Protein AF-A0A0D1YRM7-F1 (afdb_monomer_lite)

Sequence (192 aa):
MACPRAQTPSDRIKWSSTEIHYVPLPKVLQRMVKRMAHLSHDLVDCREDFLRVLDIEREREISGRDSQLSRGFRRLKEALQQAQYVVIQVEYRWSNWYNFHINASKDVRSIIHSTEAILDESTRLLELLEKRKVKRFMVAAGEALRSNQSENQILRSVDNIWDMTNRLFRLDSNFARPYLLYMEARMPRQAL

Radius of gyration: 25.51 Å; chains: 1; bounding box: 84×46×74 Å

Secondary structure (DSSP, 8-state):
-PPPPPPPGGGG-----------PPPHHHHHHHHHHHHHHHHHHHHHHHHHHHHHHHHHHHHTT---THHHHHHHHHHHHHHHHHHHHHHHHHHHHHTTT-TTHHHHHHHHHHHHHHHHHHHHHHHHHHHHTT-S-S-SSS---------HHHHHHHHHHHHHHHHHHHHHHHHHHHHHHHHHHHHS-----

Organism: NCBI:txid1016849

Foldseek 3Di:
DDDDDDDDPVNVDPPPVPPPVPPDDPPLVVVLLVLLVVLLVLLVVLLVLLVVVLVLLVVCVVVVNPQPCNVLSVLLSVLSVLLSVLSVVLSVLCVVPVVPDPCLSVLSVVSSVLSVVLSVLSVVLSVVVVLVCSDDPDPDDDDDDDDDDDSVVSSVSSVVSSVSSVVSVVSSVVSCVVSVVVVVVPPPPDDD

pLDDT: mean 70.56, std 17.68, range [28.77, 93.25]

Structure (mmCIF, N/CA/C/O backbone):
data_AF-A0A0D1YRM7-F1
#
_entry.id   AF-A0A0D1YRM7-F1
#
loop_
_atom_site.group_PDB
_atom_site.id
_atom_site.type_symbol
_atom_site.label_atom_id
_atom_site.label_alt_id
_atom_site.label_comp_id
_atom_site.label_asym_id
_atom_site.label_entity_id
_atom_site.label_seq_id
_atom_site.pdbx_PDB_ins_code
_atom_site.Cartn_x
_atom_site.Cartn_y
_atom_site.Cartn_z
_atom_site.occupancy
_atom_site.B_iso_or_equiv
_atom_site.auth_seq_id
_atom_site.auth_comp_id
_atom_site.auth_asym_id
_atom_site.auth_atom_id
_atom_site.pdbx_PDB_model_num
ATOM 1 N N . MET A 1 1 ? 63.496 -0.073 -46.984 1.00 39.62 1 MET A N 1
ATOM 2 C CA . MET A 1 1 ? 62.161 -0.709 -47.009 1.00 39.62 1 MET A CA 1
ATOM 3 C C . MET A 1 1 ? 62.037 -1.566 -45.759 1.00 39.62 1 MET A C 1
ATOM 5 O O . MET A 1 1 ? 62.736 -2.563 -45.665 1.00 39.62 1 MET A O 1
ATOM 9 N N . ALA A 1 2 ? 61.270 -1.130 -44.759 1.00 33.47 2 ALA A N 1
ATOM 10 C CA . ALA A 1 2 ? 61.092 -1.876 -43.512 1.00 33.47 2 ALA A CA 1
ATOM 11 C C . ALA A 1 2 ? 59.792 -2.694 -43.581 1.00 33.47 2 ALA A C 1
ATOM 13 O O . ALA A 1 2 ? 58.752 -2.153 -43.952 1.00 33.47 2 ALA A O 1
ATOM 14 N N . CYS A 1 3 ? 59.864 -3.988 -43.254 1.00 37.91 3 CYS A N 1
ATOM 15 C CA . CYS A 1 3 ? 58.701 -4.873 -43.154 1.00 37.91 3 CYS A CA 1
ATOM 16 C C . CYS A 1 3 ? 57.730 -4.384 -42.061 1.00 37.91 3 CYS A C 1
ATOM 18 O O . CYS A 1 3 ? 58.194 -3.929 -41.010 1.00 37.91 3 CYS A O 1
ATOM 20 N N . PRO A 1 4 ? 56.401 -4.510 -42.243 1.00 43.81 4 PRO A N 1
ATOM 21 C CA . PRO A 1 4 ? 55.457 -4.195 -41.182 1.00 43.81 4 PRO A CA 1
ATOM 22 C C . PRO A 1 4 ? 55.596 -5.218 -40.047 1.00 43.81 4 PRO A C 1
ATOM 24 O O . PRO A 1 4 ? 55.554 -6.428 -40.268 1.00 43.81 4 PRO A O 1
ATOM 27 N N . ARG A 1 5 ? 55.789 -4.720 -38.821 1.00 51.69 5 ARG A N 1
ATOM 28 C CA . ARG A 1 5 ? 55.829 -5.520 -37.588 1.00 51.69 5 ARG A CA 1
ATOM 29 C C . ARG A 1 5 ? 54.512 -6.293 -37.446 1.00 51.69 5 ARG A C 1
ATOM 31 O O . ARG A 1 5 ? 53.445 -5.683 -37.418 1.00 51.69 5 ARG A O 1
ATOM 38 N N . ALA A 1 6 ? 54.591 -7.617 -37.329 1.00 54.19 6 ALA A N 1
ATOM 39 C CA . ALA A 1 6 ? 53.451 -8.445 -36.956 1.00 54.19 6 ALA A CA 1
ATOM 40 C C . ALA A 1 6 ? 52.993 -8.063 -35.536 1.00 54.19 6 ALA A C 1
ATOM 42 O O . ALA A 1 6 ? 53.793 -8.093 -34.601 1.00 54.19 6 ALA A O 1
ATOM 43 N N . GLN A 1 7 ? 51.725 -7.664 -35.397 1.00 44.06 7 GLN A N 1
ATOM 44 C CA . GLN A 1 7 ? 51.099 -7.376 -34.104 1.00 44.06 7 GLN A CA 1
ATOM 45 C C . GLN A 1 7 ? 51.135 -8.630 -33.230 1.00 44.06 7 GLN A C 1
ATOM 47 O O . GLN A 1 7 ? 50.714 -9.704 -33.669 1.00 44.06 7 GLN A O 1
ATOM 52 N N . THR A 1 8 ? 51.631 -8.504 -32.001 1.00 48.72 8 THR A N 1
ATOM 53 C CA . THR A 1 8 ? 51.616 -9.623 -31.055 1.00 48.72 8 THR A CA 1
ATOM 54 C C . THR A 1 8 ? 50.207 -9.796 -30.467 1.00 48.72 8 THR A C 1
ATOM 56 O O . THR A 1 8 ? 49.443 -8.831 -30.419 1.00 48.72 8 THR A O 1
ATOM 59 N N . PRO A 1 9 ? 49.818 -10.997 -29.994 1.00 43.56 9 PRO A N 1
ATOM 60 C CA . PRO A 1 9 ? 48.521 -11.215 -29.337 1.00 43.56 9 PRO A CA 1
ATOM 61 C C . PRO A 1 9 ? 48.270 -10.267 -28.150 1.00 43.56 9 PRO A C 1
ATOM 63 O O . PRO A 1 9 ? 47.130 -9.889 -27.891 1.00 43.56 9 PRO A O 1
ATOM 66 N N . SER A 1 10 ? 49.342 -9.827 -27.486 1.00 40.97 10 SER A N 1
ATOM 67 C CA . SER A 1 10 ? 49.358 -8.831 -26.408 1.00 40.97 10 SER A CA 1
ATOM 68 C C . SER A 1 10 ? 48.853 -7.450 -26.847 1.00 40.97 10 SER A C 1
ATOM 70 O O . SER A 1 10 ? 48.260 -6.730 -26.050 1.00 40.97 10 SER A O 1
ATOM 72 N N . ASP A 1 11 ? 49.031 -7.094 -28.122 1.00 46.09 11 ASP A N 1
ATOM 73 C CA . ASP A 1 11 ? 48.591 -5.814 -28.691 1.00 46.09 11 ASP A CA 1
ATOM 74 C C . ASP A 1 11 ? 47.096 -5.818 -29.064 1.00 46.09 11 ASP A C 1
ATOM 76 O O . ASP A 1 11 ? 46.529 -4.779 -29.411 1.00 46.09 11 ASP A O 1
ATOM 80 N N . ARG A 1 12 ? 46.434 -6.985 -28.994 1.00 44.72 12 ARG A N 1
ATOM 81 C CA . ARG A 1 12 ? 45.047 -7.189 -29.442 1.00 44.72 12 ARG A CA 1
ATOM 82 C C . ARG A 1 12 ? 43.993 -6.965 -28.364 1.00 44.72 12 ARG A C 1
ATOM 84 O O . ARG A 1 12 ? 42.806 -7.000 -28.671 1.00 44.72 12 ARG A O 1
ATOM 91 N N . ILE A 1 13 ? 44.405 -6.708 -27.125 1.00 45.12 13 ILE A N 1
ATOM 92 C CA . ILE A 1 13 ? 43.487 -6.440 -26.017 1.00 45.12 13 ILE A CA 1
ATOM 93 C C . ILE A 1 13 ? 43.772 -5.050 -25.447 1.00 45.12 13 ILE A C 1
ATOM 95 O O . ILE A 1 13 ? 44.056 -4.865 -24.266 1.00 45.12 13 ILE A O 1
ATOM 99 N N . LYS A 1 14 ? 43.629 -4.028 -26.297 1.00 34.34 14 LYS A N 1
ATOM 100 C CA . LYS A 1 14 ? 43.107 -2.762 -25.792 1.00 34.34 14 LYS A CA 1
ATOM 101 C C . LYS A 1 14 ? 41.660 -3.042 -25.426 1.00 34.34 14 LYS A C 1
ATOM 103 O O . LYS A 1 14 ? 40.790 -3.055 -26.292 1.00 34.34 14 LYS A O 1
ATOM 108 N N . TRP A 1 15 ? 41.422 -3.276 -24.140 1.00 40.47 15 TRP A N 1
ATOM 109 C CA . TRP A 1 15 ? 40.156 -2.900 -23.538 1.00 40.47 15 TRP A CA 1
ATOM 110 C C . TRP A 1 15 ? 39.993 -1.420 -23.873 1.00 40.47 15 TRP A C 1
ATOM 112 O O . TRP A 1 15 ? 40.529 -0.554 -23.185 1.00 40.47 15 TRP A O 1
ATOM 122 N N . SER A 1 16 ? 39.332 -1.117 -24.993 1.00 38.16 16 SER A N 1
ATOM 123 C CA . SER A 1 16 ? 38.586 0.120 -25.090 1.00 38.16 16 SER A CA 1
ATOM 124 C C . SER A 1 16 ? 37.730 0.074 -23.846 1.00 38.16 16 SER A C 1
ATOM 126 O O . SER A 1 16 ? 36.850 -0.783 -23.742 1.00 38.16 16 SER A O 1
ATOM 128 N N . SER A 1 17 ? 38.097 0.880 -22.854 1.00 39.28 17 SER A N 1
ATOM 129 C CA . SER A 1 17 ? 37.204 1.246 -21.784 1.00 39.28 17 SER A CA 1
ATOM 130 C C . SER A 1 17 ? 35.912 1.582 -22.494 1.00 39.28 17 SER A C 1
ATOM 132 O O . SER A 1 17 ? 35.820 2.601 -23.181 1.00 39.28 17 SER A O 1
ATOM 134 N N . THR A 1 18 ? 34.957 0.660 -22.447 1.00 42.31 18 THR A N 1
ATOM 135 C CA . THR A 1 18 ? 33.578 0.977 -22.730 1.00 42.31 18 THR A CA 1
ATOM 136 C C . THR A 1 18 ? 33.278 1.944 -21.609 1.00 42.31 18 THR A C 1
ATOM 138 O O . THR A 1 18 ? 32.938 1.534 -20.501 1.00 42.31 18 THR A O 1
ATOM 141 N N . GLU A 1 19 ? 33.583 3.223 -21.841 1.00 40.25 19 GLU A N 1
ATOM 142 C CA . GLU A 1 19 ? 32.989 4.309 -21.109 1.00 40.25 19 GLU A CA 1
ATOM 143 C C . GLU A 1 19 ? 31.521 3.945 -21.164 1.00 40.25 19 GLU A C 1
ATOM 145 O O . GLU A 1 19 ? 30.900 3.919 -22.231 1.00 40.25 19 GLU A O 1
ATOM 150 N N . ILE A 1 20 ? 31.000 3.491 -20.028 1.00 41.94 20 ILE A N 1
ATOM 151 C CA . ILE A 1 20 ? 29.573 3.399 -19.832 1.00 41.94 20 ILE A CA 1
ATOM 152 C C . ILE A 1 20 ? 29.180 4.864 -19.902 1.00 41.94 20 ILE A C 1
ATOM 154 O O . ILE A 1 20 ? 29.237 5.570 -18.899 1.00 41.94 20 ILE A O 1
ATOM 158 N N . HIS A 1 21 ? 28.940 5.357 -21.119 1.00 39.03 21 HIS A N 1
ATOM 159 C CA . HIS A 1 21 ? 28.437 6.689 -21.342 1.00 39.03 21 HIS A CA 1
ATOM 160 C C . HIS A 1 21 ? 27.159 6.713 -20.530 1.00 39.03 21 HIS A C 1
ATOM 162 O O . HIS A 1 21 ? 26.193 6.016 -20.849 1.00 39.03 21 HIS A O 1
ATOM 168 N N . TYR A 1 22 ? 27.216 7.409 -19.400 1.00 45.31 22 TYR A N 1
ATOM 169 C CA . TYR A 1 22 ? 26.097 7.549 -18.501 1.00 45.31 22 TYR A CA 1
ATOM 170 C C . TYR A 1 22 ? 25.094 8.404 -19.259 1.00 45.31 22 TYR A C 1
ATOM 172 O O . TYR A 1 22 ? 25.150 9.629 -19.211 1.00 45.31 22 TYR A O 1
ATOM 180 N N . VAL A 1 23 ? 24.252 7.764 -20.071 1.00 52.91 23 VAL A N 1
ATOM 181 C CA . VAL A 1 23 ? 23.197 8.453 -20.799 1.00 52.91 23 VAL A CA 1
ATOM 182 C C . VAL A 1 23 ? 22.250 8.959 -19.719 1.00 52.91 23 VAL A C 1
ATOM 184 O O . VAL A 1 23 ? 21.632 8.140 -19.031 1.00 52.91 23 VAL A O 1
ATOM 187 N N . PRO A 1 24 ? 22.160 10.282 -19.496 1.00 58.56 24 PRO A N 1
ATOM 188 C CA . PRO A 1 24 ? 21.313 10.798 -18.442 1.00 58.56 24 PRO A CA 1
ATOM 189 C C . PRO A 1 24 ? 19.878 10.349 -18.708 1.00 58.56 24 PRO A C 1
ATOM 191 O O . PRO A 1 24 ? 19.348 10.529 -19.806 1.00 58.56 24 PRO A O 1
ATOM 194 N N . LEU A 1 25 ? 19.250 9.756 -17.689 1.00 61.28 25 LEU A N 1
ATOM 195 C CA . LEU A 1 25 ? 17.838 9.386 -17.726 1.00 61.28 25 LEU A CA 1
ATOM 196 C C . LEU A 1 25 ? 17.015 10.605 -18.189 1.00 61.28 25 LEU A C 1
ATOM 198 O O . LEU A 1 25 ? 17.144 11.677 -17.592 1.00 61.28 25 LEU A O 1
ATOM 202 N N . PRO A 1 26 ? 16.152 10.477 -19.209 1.00 69.44 26 PRO A N 1
ATOM 203 C CA . PRO A 1 26 ? 15.199 11.501 -19.600 1.00 69.44 26 PRO A CA 1
ATOM 204 C C . PRO A 1 26 ? 14.419 12.022 -18.393 1.00 69.44 26 PRO A C 1
ATOM 206 O O . PRO A 1 26 ? 14.069 11.267 -17.486 1.00 69.44 26 PRO A O 1
ATOM 209 N N . LYS A 1 27 ? 14.089 13.317 -18.386 1.00 71.00 27 LYS A N 1
ATOM 210 C CA . LYS A 1 27 ? 13.437 13.987 -17.240 1.00 71.00 27 LYS A CA 1
ATOM 211 C C . LYS A 1 27 ? 12.173 13.273 -16.746 1.00 71.00 27 LYS A C 1
ATOM 213 O O . LYS A 1 27 ? 11.926 13.221 -15.546 1.00 71.00 27 LYS A O 1
ATOM 218 N N . VAL A 1 28 ? 11.378 12.715 -17.661 1.00 70.00 28 VAL A N 1
ATOM 219 C CA . VAL A 1 28 ? 10.164 11.942 -17.336 1.00 70.00 28 VAL A CA 1
ATOM 220 C C . VAL A 1 28 ? 10.492 10.739 -16.448 1.00 70.00 28 VAL A C 1
ATOM 222 O O . VAL A 1 28 ? 9.746 10.415 -15.532 1.00 70.00 28 VAL A O 1
ATOM 225 N N . LEU A 1 29 ? 11.644 10.123 -16.673 1.00 67.75 29 LEU A N 1
ATOM 226 C CA . LEU A 1 29 ? 12.075 8.909 -15.999 1.00 67.75 29 LEU A CA 1
ATOM 227 C C . LEU A 1 29 ? 12.716 9.194 -14.654 1.00 67.75 29 LEU A C 1
ATOM 229 O O . LEU A 1 29 ? 12.415 8.506 -13.688 1.00 67.75 29 LEU A O 1
ATOM 233 N N . GLN A 1 30 ? 13.495 10.271 -14.560 1.00 73.31 30 GLN A N 1
ATOM 234 C CA . GLN A 1 30 ? 13.971 10.770 -13.269 1.00 73.31 30 GLN A CA 1
ATOM 235 C C . GLN A 1 30 ? 12.798 11.082 -12.326 1.00 73.31 30 GLN A C 1
ATOM 237 O O . GLN A 1 30 ? 12.847 10.752 -11.144 1.00 73.31 30 GLN A O 1
ATOM 242 N N . ARG A 1 31 ? 11.708 11.666 -12.852 1.00 79.12 31 ARG A N 1
ATOM 243 C CA . ARG A 1 31 ? 10.484 11.920 -12.073 1.00 79.12 31 ARG A CA 1
ATOM 244 C C . ARG A 1 31 ? 9.806 10.630 -11.613 1.00 79.12 31 ARG A C 1
ATOM 246 O O . ARG A 1 31 ? 9.380 10.572 -10.468 1.00 79.12 31 ARG A O 1
ATOM 253 N N . MET A 1 32 ? 9.716 9.614 -12.474 1.00 78.69 32 MET A N 1
ATOM 254 C CA . MET A 1 32 ? 9.112 8.322 -12.118 1.00 78.69 32 MET A CA 1
ATOM 255 C C . MET A 1 32 ? 9.922 7.581 -11.053 1.00 78.69 32 MET A C 1
ATOM 257 O O . MET A 1 32 ? 9.335 7.103 -10.091 1.00 78.69 32 MET A O 1
ATOM 261 N N . VAL A 1 33 ? 11.253 7.545 -11.176 1.00 75.56 33 VAL A N 1
ATOM 262 C CA . VAL A 1 33 ? 12.142 6.944 -10.165 1.00 75.56 33 VAL A CA 1
ATOM 263 C C . VAL A 1 33 ? 11.989 7.661 -8.828 1.00 75.56 33 VAL A C 1
ATOM 265 O O . VAL A 1 33 ? 11.711 7.027 -7.816 1.00 75.56 33 VAL A O 1
ATOM 268 N N . LYS A 1 34 ? 12.056 8.998 -8.831 1.00 82.31 34 LYS A N 1
ATOM 269 C CA . LYS A 1 34 ? 11.846 9.788 -7.615 1.00 82.31 34 LYS A CA 1
ATOM 270 C C . LYS A 1 34 ? 10.465 9.531 -6.998 1.00 82.31 34 LYS A C 1
ATOM 272 O O . LYS A 1 34 ? 10.352 9.427 -5.783 1.00 82.31 34 LYS A O 1
ATOM 277 N N . ARG A 1 35 ? 9.414 9.407 -7.820 1.00 83.69 35 ARG A N 1
ATOM 278 C CA . ARG A 1 35 ? 8.059 9.094 -7.342 1.00 83.69 35 ARG A CA 1
ATOM 279 C C . ARG A 1 35 ? 7.983 7.704 -6.712 1.00 83.69 35 ARG A C 1
ATOM 281 O O . ARG A 1 35 ? 7.381 7.593 -5.656 1.00 83.69 35 ARG A O 1
ATOM 288 N N . MET A 1 36 ? 8.603 6.685 -7.306 1.00 83.56 36 MET A N 1
ATOM 289 C CA . MET A 1 36 ? 8.659 5.337 -6.721 1.00 83.56 36 MET A CA 1
ATOM 290 C C . MET A 1 36 ? 9.395 5.323 -5.379 1.00 83.56 36 MET A C 1
ATOM 292 O O . MET A 1 36 ? 8.879 4.746 -4.427 1.00 83.56 36 MET A O 1
ATOM 296 N N . ALA A 1 37 ? 10.520 6.033 -5.266 1.00 82.69 37 ALA A N 1
ATOM 297 C CA . ALA A 1 37 ? 11.230 6.173 -3.997 1.00 82.69 37 ALA A CA 1
ATOM 298 C C . ALA A 1 37 ? 10.341 6.818 -2.916 1.00 82.69 37 ALA A C 1
ATOM 300 O O . ALA A 1 37 ? 10.253 6.304 -1.804 1.00 82.69 37 ALA A O 1
ATOM 301 N N . HIS A 1 38 ? 9.618 7.895 -3.252 1.00 85.06 38 HIS A N 1
ATOM 302 C CA . HIS A 1 38 ? 8.650 8.506 -2.333 1.00 85.06 38 HIS A CA 1
ATOM 303 C C . HIS A 1 38 ? 7.535 7.533 -1.930 1.00 85.06 38 HIS A C 1
ATOM 305 O O . HIS A 1 38 ? 7.293 7.366 -0.744 1.00 85.06 38 HIS A O 1
ATOM 311 N N . LEU A 1 39 ? 6.932 6.823 -2.887 1.00 84.94 39 LEU A N 1
ATOM 312 C CA . LEU A 1 39 ? 5.883 5.839 -2.596 1.00 84.94 39 LEU A CA 1
ATOM 313 C C . LEU A 1 39 ? 6.377 4.701 -1.694 1.00 84.94 39 LEU A C 1
ATOM 315 O O . LEU A 1 39 ? 5.626 4.215 -0.857 1.00 84.94 39 LEU A O 1
ATOM 319 N N . SER A 1 40 ? 7.635 4.280 -1.843 1.00 86.88 40 SER A N 1
ATOM 320 C CA . SER A 1 40 ? 8.249 3.285 -0.960 1.00 86.88 40 SER A CA 1
ATOM 321 C C . SER A 1 40 ? 8.308 3.777 0.488 1.00 86.88 40 SER A C 1
ATOM 323 O O . SER A 1 40 ? 7.954 3.027 1.396 1.00 86.88 40 SER A O 1
ATOM 325 N N . HIS A 1 41 ? 8.698 5.038 0.706 1.00 84.69 41 HIS A N 1
ATOM 326 C CA . HIS A 1 41 ? 8.688 5.662 2.032 1.00 84.69 41 HIS A CA 1
ATOM 327 C C . HIS A 1 41 ? 7.265 5.817 2.582 1.00 84.69 41 HIS A C 1
ATOM 329 O O . HIS A 1 41 ? 7.007 5.374 3.697 1.00 84.69 41 HIS A O 1
ATOM 335 N N . ASP A 1 42 ? 6.333 6.333 1.779 1.00 82.69 42 ASP A N 1
ATOM 336 C CA . ASP A 1 42 ? 4.935 6.527 2.185 1.00 82.69 42 ASP A CA 1
ATOM 337 C C . ASP A 1 42 ? 4.279 5.193 2.609 1.00 82.69 42 ASP A C 1
ATOM 339 O O . ASP A 1 42 ? 3.526 5.132 3.582 1.00 82.69 42 ASP A O 1
ATOM 343 N N . LEU A 1 43 ? 4.600 4.089 1.921 1.00 82.31 43 LEU A N 1
ATOM 344 C CA . LEU A 1 43 ? 4.143 2.742 2.287 1.00 82.31 43 LEU A CA 1
ATOM 345 C C . LEU A 1 43 ? 4.727 2.253 3.615 1.00 82.31 43 LEU A C 1
ATOM 347 O O . LEU A 1 43 ? 4.039 1.535 4.343 1.00 82.31 43 LEU A O 1
ATOM 351 N N . VAL A 1 44 ? 5.980 2.602 3.927 1.00 86.12 44 VAL A N 1
ATOM 352 C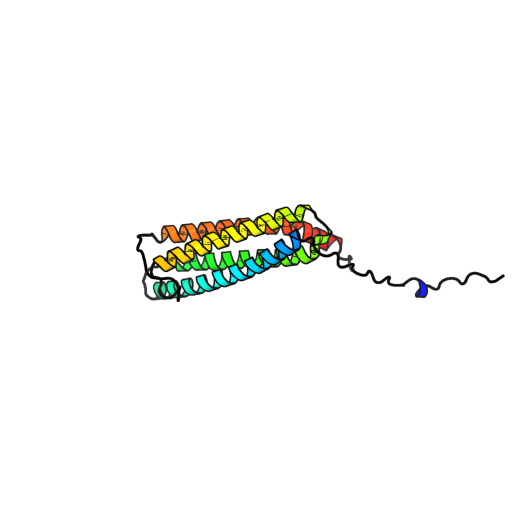 CA . VAL A 1 44 ? 6.583 2.285 5.230 1.00 86.12 44 VAL A CA 1
ATOM 353 C C . VAL A 1 44 ? 5.841 3.023 6.323 1.00 86.12 44 VAL A C 1
ATOM 355 O O . VAL A 1 44 ? 5.360 2.373 7.246 1.00 86.12 44 VAL A O 1
ATOM 358 N N . ASP A 1 45 ? 5.702 4.338 6.192 1.00 82.56 45 ASP A N 1
ATOM 359 C CA . ASP A 1 45 ? 5.067 5.172 7.211 1.00 82.56 45 ASP A CA 1
ATOM 360 C C . ASP A 1 45 ? 3.625 4.710 7.463 1.00 82.56 45 ASP A C 1
ATOM 362 O O . ASP A 1 45 ? 3.247 4.417 8.599 1.00 82.56 45 ASP A O 1
ATOM 366 N N . CYS A 1 46 ? 2.860 4.483 6.389 1.00 82.31 46 CYS A N 1
ATOM 367 C CA . CYS A 1 46 ? 1.498 3.963 6.473 1.00 82.31 46 CYS A CA 1
ATOM 368 C C . CYS A 1 46 ? 1.437 2.585 7.163 1.00 82.31 46 CYS A C 1
ATOM 370 O O . CYS A 1 46 ? 0.568 2.330 8.001 1.00 82.31 46 CYS A O 1
ATOM 372 N N . ARG A 1 47 ? 2.378 1.681 6.859 1.00 86.44 47 ARG A N 1
ATOM 373 C CA . ARG A 1 47 ? 2.463 0.365 7.512 1.00 86.44 47 ARG A CA 1
ATOM 374 C C . ARG A 1 47 ? 2.781 0.488 9.002 1.00 86.44 47 ARG A C 1
ATOM 376 O O . ARG A 1 47 ? 2.199 -0.254 9.792 1.00 86.44 47 ARG A O 1
ATOM 383 N N . GLU A 1 48 ? 3.700 1.371 9.385 1.00 84.50 48 GLU A N 1
ATOM 384 C CA . GLU A 1 48 ? 4.049 1.602 10.791 1.00 84.50 48 GLU A CA 1
ATOM 385 C C . GLU A 1 48 ? 2.860 2.173 11.578 1.00 84.50 48 GLU A C 1
ATOM 387 O O . GLU A 1 48 ? 2.615 1.762 12.716 1.00 84.50 48 GLU A O 1
ATOM 392 N N . ASP A 1 49 ? 2.043 3.028 10.963 1.00 81.75 49 ASP A N 1
ATOM 393 C CA . ASP A 1 49 ? 0.802 3.494 11.582 1.00 81.75 49 ASP A CA 1
ATOM 394 C C . ASP A 1 49 ? -0.209 2.355 11.773 1.00 81.75 49 ASP A C 1
ATOM 396 O O . ASP A 1 49 ? -0.774 2.201 12.859 1.00 81.75 49 ASP A O 1
ATOM 400 N N . PHE A 1 50 ? -0.378 1.467 10.789 1.00 82.56 50 PHE A N 1
ATOM 401 C CA . PHE A 1 50 ? -1.238 0.290 10.956 1.00 82.56 50 PHE A CA 1
ATOM 402 C C . PHE A 1 50 ? -0.705 -0.743 11.952 1.00 82.56 50 PHE A C 1
ATOM 404 O O . PHE A 1 50 ? -1.503 -1.460 12.560 1.00 82.56 50 PHE A O 1
ATOM 411 N N . LEU A 1 51 ? 0.610 -0.826 12.161 1.00 83.94 51 LEU A N 1
ATOM 412 C CA . LEU A 1 51 ? 1.184 -1.653 13.225 1.00 83.94 51 LEU A CA 1
ATOM 413 C C . LEU A 1 51 ? 0.732 -1.171 14.603 1.00 83.94 51 LEU A C 1
ATOM 415 O O . LEU A 1 51 ? 0.283 -1.978 15.414 1.00 83.94 51 LEU A O 1
ATOM 419 N N . ARG A 1 52 ? 0.741 0.144 14.828 1.00 81.12 52 ARG A N 1
ATOM 420 C CA . ARG A 1 52 ? 0.220 0.734 16.067 1.00 81.12 52 ARG A CA 1
ATOM 421 C C . ARG A 1 52 ? -1.276 0.443 16.243 1.00 81.12 52 ARG A C 1
ATOM 423 O O . ARG A 1 52 ? -1.709 0.148 17.354 1.00 81.12 52 ARG A O 1
ATOM 430 N N . VAL A 1 53 ? -2.071 0.483 15.163 1.00 81.12 53 VAL A N 1
ATOM 431 C CA . VAL A 1 53 ? -3.504 0.097 15.205 1.00 81.12 53 VAL A CA 1
ATOM 432 C C . VAL A 1 53 ? -3.650 -1.365 15.608 1.00 81.12 53 VAL A C 1
ATOM 434 O O . VAL A 1 53 ? -4.458 -1.693 16.477 1.00 81.12 53 VAL A O 1
ATOM 437 N N . LEU A 1 54 ? -2.866 -2.243 14.983 1.00 82.44 54 LEU A N 1
ATOM 438 C CA . LEU A 1 54 ? -2.899 -3.675 15.242 1.00 82.44 54 LEU A CA 1
ATOM 439 C C . LEU A 1 54 ? -2.586 -3.993 16.707 1.00 82.44 54 LEU A C 1
ATOM 441 O O . LEU A 1 54 ? -3.253 -4.852 17.281 1.00 82.44 54 LEU A O 1
ATOM 445 N N . ASP A 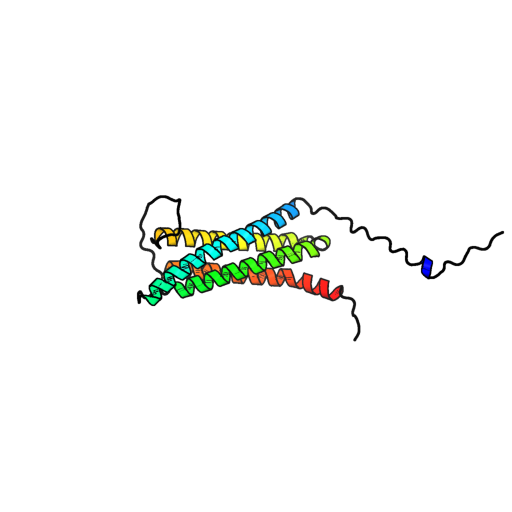1 55 ? -1.611 -3.315 17.309 1.00 80.19 55 ASP A N 1
ATOM 446 C CA . ASP A 1 55 ? -1.253 -3.529 18.712 1.00 80.19 55 ASP A CA 1
ATOM 447 C C . ASP A 1 55 ? -2.408 -3.154 19.652 1.00 80.19 55 ASP A C 1
ATOM 449 O O . ASP A 1 55 ? -2.769 -3.940 20.528 1.00 80.19 55 ASP A O 1
ATOM 453 N N . ILE A 1 56 ? -3.086 -2.030 19.401 1.00 79.62 56 ILE A N 1
ATOM 454 C CA . ILE A 1 56 ? -4.258 -1.617 20.192 1.00 79.62 56 ILE A CA 1
ATOM 455 C C . ILE A 1 56 ? -5.419 -2.609 20.039 1.00 79.62 56 ILE A C 1
ATOM 457 O O . ILE A 1 56 ? -6.096 -2.945 21.013 1.00 79.62 56 ILE A O 1
ATOM 461 N N . GLU A 1 57 ? -5.676 -3.092 18.823 1.00 76.62 57 GLU A N 1
ATOM 462 C CA . GLU A 1 57 ? -6.740 -4.073 18.586 1.00 76.62 57 GLU A CA 1
ATOM 463 C C . GLU A 1 57 ? -6.409 -5.447 19.187 1.00 76.62 57 GLU A C 1
ATOM 465 O O . GLU A 1 57 ? -7.305 -6.120 19.693 1.00 76.62 57 GLU A O 1
ATOM 470 N N . ARG A 1 58 ? -5.129 -5.837 19.231 1.00 77.44 58 ARG A N 1
ATOM 471 C CA . ARG A 1 58 ? -4.679 -7.040 19.950 1.00 77.44 58 ARG A CA 1
ATOM 472 C C . ARG A 1 58 ? -4.896 -6.927 21.453 1.00 77.44 58 ARG A C 1
ATOM 474 O O . ARG A 1 58 ? -5.376 -7.875 22.062 1.00 77.44 58 ARG A O 1
ATOM 481 N N . GLU A 1 59 ? -4.578 -5.784 22.057 1.00 74.38 59 GLU A N 1
ATOM 482 C CA . GLU A 1 59 ? -4.846 -5.552 23.483 1.00 74.38 59 GLU A CA 1
ATOM 483 C C . GLU A 1 59 ? -6.346 -5.653 23.799 1.00 74.38 59 GLU A C 1
ATOM 485 O O . GLU A 1 59 ? -6.737 -6.230 24.817 1.00 74.38 59 GLU A O 1
ATOM 490 N N . ARG A 1 60 ? -7.203 -5.143 22.903 1.00 72.69 60 ARG A N 1
ATOM 491 C CA . ARG A 1 60 ? -8.665 -5.263 23.020 1.00 72.69 60 ARG A CA 1
ATOM 492 C C . ARG A 1 60 ? -9.126 -6.718 22.959 1.00 72.69 60 ARG A C 1
ATOM 494 O O . ARG A 1 60 ? -9.891 -7.126 23.833 1.00 72.69 60 ARG A O 1
ATOM 501 N N . GLU A 1 61 ? -8.622 -7.484 21.996 1.00 71.62 61 GLU A N 1
ATOM 502 C CA . GLU A 1 61 ? -8.908 -8.916 21.847 1.00 71.62 61 GLU A CA 1
ATOM 503 C C . GLU A 1 61 ? -8.486 -9.706 23.099 1.00 71.62 61 GLU A C 1
ATOM 505 O O . GLU A 1 61 ? -9.294 -10.438 23.666 1.00 71.62 61 GLU A O 1
ATOM 510 N N . ILE A 1 62 ? -7.269 -9.477 23.613 1.00 73.75 62 ILE A N 1
ATOM 511 C CA . ILE A 1 62 ? -6.767 -10.112 24.848 1.00 73.75 62 ILE A CA 1
ATOM 512 C C . ILE A 1 62 ? -7.642 -9.752 26.057 1.00 73.75 62 ILE A C 1
ATOM 514 O O . ILE A 1 62 ? -7.871 -10.586 26.930 1.00 73.75 62 ILE A O 1
ATOM 518 N N . SER A 1 63 ? -8.169 -8.525 26.107 1.00 72.31 63 SER A N 1
ATOM 519 C CA . SER A 1 63 ? -9.075 -8.080 27.173 1.00 72.31 63 SER A CA 1
ATOM 520 C C . SER A 1 63 ? -10.503 -8.648 27.083 1.00 72.31 63 SER A C 1
ATOM 522 O O . SER A 1 63 ? -11.364 -8.232 27.860 1.00 72.31 63 SER A O 1
ATOM 524 N N . GLY A 1 64 ? -10.778 -9.569 26.149 1.00 63.47 64 GLY A N 1
ATOM 525 C CA . GLY A 1 64 ? -12.087 -10.213 25.984 1.00 63.47 64 GLY A CA 1
ATOM 526 C C . GLY A 1 64 ? -13.143 -9.321 25.329 1.00 63.47 64 GLY A C 1
ATOM 527 O O . GLY A 1 64 ? -14.338 -9.575 25.449 1.00 63.47 64 GLY A O 1
ATOM 528 N N . ARG A 1 65 ? -12.719 -8.243 24.659 1.00 62.75 65 ARG A N 1
ATOM 529 C CA . ARG A 1 65 ? -13.591 -7.424 23.812 1.00 62.75 65 ARG A CA 1
ATOM 530 C C . ARG A 1 65 ? -13.452 -7.978 22.400 1.00 62.75 65 ARG A C 1
ATOM 532 O O . ARG A 1 65 ? -12.496 -7.606 21.731 1.00 62.75 65 ARG A O 1
ATOM 539 N N . ASP A 1 66 ? -14.341 -8.891 22.007 1.00 60.03 66 ASP A N 1
ATOM 540 C CA . ASP A 1 66 ? -14.366 -9.649 20.738 1.00 60.03 66 ASP A CA 1
ATOM 541 C C . ASP A 1 66 ? -14.189 -8.786 19.463 1.00 60.03 66 ASP A C 1
ATOM 543 O O . ASP A 1 66 ? -15.127 -8.576 18.697 1.00 60.03 66 ASP A O 1
ATOM 547 N N . SER A 1 67 ? -12.984 -8.271 19.206 1.00 65.56 67 SER A N 1
ATOM 548 C CA . SER A 1 67 ? -12.662 -7.502 18.003 1.00 65.56 67 SER A CA 1
ATOM 549 C C . SER A 1 67 ? -12.183 -8.448 16.913 1.00 65.56 67 SER A C 1
ATOM 551 O O . SER A 1 67 ? -11.109 -9.042 17.006 1.00 65.56 67 SER A O 1
ATOM 553 N N . GLN A 1 68 ? -12.946 -8.548 15.826 1.00 71.50 68 GLN A N 1
ATOM 554 C CA . GLN A 1 68 ? -12.531 -9.304 14.637 1.00 71.50 68 GLN A CA 1
ATOM 555 C C . GLN A 1 68 ? -11.527 -8.525 13.763 1.00 71.50 68 GLN A C 1
ATOM 557 O O . GLN A 1 68 ? -11.063 -9.021 12.731 1.00 71.50 68 GLN A O 1
ATOM 562 N N . LEU A 1 69 ? -11.174 -7.297 14.159 1.00 78.19 69 LEU A N 1
ATOM 563 C CA . LEU A 1 69 ? -10.381 -6.378 13.348 1.00 78.19 69 LEU A CA 1
ATOM 564 C C . LEU A 1 69 ? -8.882 -6.689 13.368 1.00 78.19 69 LEU A C 1
ATOM 566 O O . LEU A 1 69 ? -8.194 -6.392 12.391 1.00 78.19 69 LEU A O 1
ATOM 570 N N . SER A 1 70 ? -8.367 -7.329 14.423 1.00 78.94 70 SER A N 1
ATOM 571 C CA . SER A 1 70 ? -6.939 -7.663 14.554 1.00 78.94 70 SER A CA 1
ATOM 572 C C . SER A 1 70 ? -6.439 -8.521 13.380 1.00 78.94 70 SER A C 1
ATOM 574 O O . SER A 1 70 ? -5.349 -8.306 12.839 1.00 78.94 70 SER A O 1
ATOM 576 N N . ARG A 1 71 ? -7.266 -9.468 12.917 1.00 83.25 71 ARG A N 1
ATOM 577 C CA . ARG A 1 71 ? -6.982 -10.294 11.737 1.00 83.25 71 ARG A CA 1
ATOM 578 C C . ARG A 1 71 ? -6.992 -9.468 10.452 1.00 83.25 71 ARG A C 1
ATOM 580 O O . ARG A 1 71 ? -6.126 -9.675 9.602 1.00 83.25 71 ARG A O 1
ATOM 587 N N . GLY A 1 72 ? -7.932 -8.532 10.326 1.00 85.19 72 GLY A N 1
ATOM 588 C CA . GLY A 1 72 ? -7.999 -7.595 9.205 1.00 85.19 72 GLY A CA 1
ATOM 589 C C . GLY A 1 72 ? -6.740 -6.730 9.114 1.00 85.19 72 GLY A C 1
ATOM 590 O O . GLY A 1 72 ? -6.072 -6.715 8.083 1.00 85.19 72 GLY A O 1
ATOM 591 N N . PHE A 1 73 ? -6.334 -6.102 10.217 1.00 85.00 73 PHE A N 1
ATOM 592 C CA . PHE A 1 73 ? -5.134 -5.262 10.249 1.00 85.00 73 PHE A CA 1
ATOM 593 C C . PHE A 1 73 ? -3.837 -6.034 10.008 1.00 85.00 73 PHE A C 1
ATOM 595 O O . PHE A 1 73 ? -2.913 -5.504 9.393 1.00 85.00 73 PHE A O 1
ATOM 602 N N . ARG A 1 74 ? -3.771 -7.314 10.397 1.00 86.75 74 ARG A N 1
ATOM 603 C CA . ARG A 1 74 ? -2.643 -8.182 10.028 1.00 86.75 74 ARG A CA 1
ATOM 604 C C . ARG A 1 74 ? -2.547 -8.384 8.515 1.00 86.75 74 ARG A C 1
ATOM 606 O O . ARG A 1 74 ? -1.466 -8.215 7.959 1.00 86.75 74 ARG A O 1
ATOM 613 N N . ARG A 1 75 ? -3.671 -8.685 7.852 1.00 88.19 75 ARG A N 1
ATOM 614 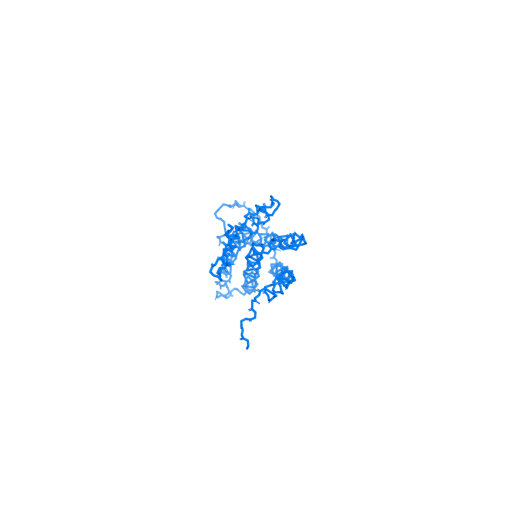C CA . ARG A 1 75 ? -3.721 -8.804 6.382 1.00 88.19 75 ARG A CA 1
ATOM 615 C C . ARG A 1 75 ? -3.353 -7.487 5.707 1.00 88.19 75 ARG A C 1
ATOM 617 O O . ARG A 1 75 ? -2.630 -7.495 4.720 1.00 88.19 75 ARG A O 1
ATOM 624 N N . LEU A 1 76 ? -3.794 -6.359 6.258 1.00 88.25 76 LEU A N 1
ATOM 625 C CA . LEU A 1 76 ? -3.452 -5.040 5.732 1.00 88.25 76 LEU A CA 1
ATOM 626 C C . LEU A 1 76 ? -1.952 -4.735 5.838 1.00 88.25 76 LEU A C 1
ATOM 628 O O . LEU A 1 76 ? -1.348 -4.286 4.868 1.00 88.25 76 LEU A O 1
ATOM 632 N N . LYS A 1 77 ? -1.328 -5.041 6.981 1.00 89.12 77 LYS A N 1
ATOM 633 C CA . LYS A 1 77 ? 0.128 -4.937 7.149 1.00 89.12 77 LYS A CA 1
ATOM 634 C C . LYS A 1 77 ? 0.864 -5.746 6.076 1.00 89.12 77 LYS A C 1
ATOM 636 O O . LYS A 1 77 ? 1.796 -5.239 5.456 1.00 89.12 77 LYS A O 1
ATOM 641 N N . GLU A 1 78 ? 0.452 -6.995 5.867 1.00 89.56 78 GLU A N 1
ATOM 642 C CA . GLU A 1 78 ? 1.027 -7.867 4.837 1.00 89.56 78 GLU A CA 1
ATOM 643 C C . GLU A 1 78 ? 0.827 -7.279 3.432 1.00 89.56 78 GLU A C 1
ATOM 645 O O . GLU A 1 78 ? 1.771 -7.263 2.645 1.00 89.56 78 GLU A O 1
ATOM 650 N N . ALA A 1 79 ? -0.353 -6.721 3.141 1.00 90.44 79 ALA A N 1
ATOM 651 C CA . ALA A 1 79 ? -0.655 -6.074 1.865 1.00 90.44 79 ALA A CA 1
ATOM 652 C C . ALA A 1 79 ? 0.268 -4.878 1.585 1.00 90.44 79 ALA A C 1
ATOM 654 O O . ALA A 1 79 ? 0.819 -4.760 0.491 1.00 90.44 79 ALA A O 1
ATOM 655 N N . LEU A 1 80 ? 0.462 -4.005 2.577 1.00 90.00 80 LEU A N 1
ATOM 656 C CA . LEU A 1 80 ? 1.335 -2.834 2.465 1.00 90.00 80 LEU A CA 1
ATOM 657 C C . LEU A 1 80 ? 2.804 -3.243 2.323 1.00 90.00 80 LEU A C 1
ATOM 659 O O . LEU A 1 80 ? 3.526 -2.690 1.496 1.00 90.00 80 LEU A O 1
ATOM 663 N N . GLN A 1 81 ? 3.241 -4.265 3.064 1.00 91.56 81 GLN A N 1
ATOM 664 C CA . GLN A 1 81 ? 4.591 -4.814 2.938 1.00 91.56 81 GLN A CA 1
ATOM 665 C C . GLN A 1 81 ? 4.838 -5.432 1.551 1.00 91.56 81 GLN A C 1
ATOM 667 O O . GLN A 1 81 ? 5.908 -5.240 0.973 1.00 91.56 81 GLN A O 1
ATOM 672 N N . GLN A 1 82 ? 3.861 -6.149 0.992 1.00 91.62 82 GLN A N 1
ATOM 673 C CA . GLN A 1 82 ? 3.952 -6.698 -0.363 1.00 91.62 82 GLN A CA 1
ATOM 674 C C . GLN A 1 82 ? 3.988 -5.595 -1.424 1.00 91.62 82 GLN A C 1
ATOM 676 O O . GLN A 1 82 ? 4.811 -5.658 -2.337 1.00 91.62 82 GLN A O 1
ATOM 681 N N . ALA A 1 83 ? 3.145 -4.566 -1.290 1.00 88.75 83 ALA A N 1
ATOM 682 C CA . ALA A 1 83 ? 3.172 -3.408 -2.178 1.00 88.75 83 ALA A CA 1
ATOM 683 C C . ALA A 1 83 ? 4.542 -2.713 -2.140 1.00 88.75 83 ALA A C 1
ATOM 685 O O . ALA A 1 83 ? 5.115 -2.427 -3.190 1.00 88.75 83 ALA A O 1
ATOM 686 N N . GLN A 1 84 ? 5.119 -2.539 -0.945 1.00 90.25 84 GLN A N 1
ATOM 687 C CA . GLN A 1 84 ? 6.456 -1.967 -0.776 1.00 90.25 84 GLN A CA 1
ATOM 688 C C . GLN A 1 84 ? 7.518 -2.799 -1.501 1.00 90.25 84 GLN A C 1
ATOM 690 O O . GLN A 1 84 ? 8.355 -2.255 -2.222 1.00 90.25 84 GLN A O 1
ATOM 695 N N . TYR A 1 85 ? 7.472 -4.125 -1.346 1.00 90.62 85 TYR A N 1
ATOM 696 C CA . TYR A 1 85 ? 8.402 -5.023 -2.023 1.00 90.62 85 TYR A CA 1
ATOM 697 C C . TYR A 1 85 ? 8.317 -4.885 -3.547 1.00 90.62 85 TYR A C 1
ATOM 699 O O . TYR A 1 85 ? 9.353 -4.784 -4.201 1.00 90.62 85 TYR A O 1
ATOM 707 N N . VAL A 1 86 ? 7.104 -4.811 -4.107 1.00 87.69 86 VAL A N 1
ATOM 708 C CA . VAL A 1 86 ? 6.905 -4.576 -5.546 1.00 87.69 86 VAL A CA 1
ATOM 709 C C . VAL A 1 86 ? 7.558 -3.264 -5.980 1.00 87.69 86 VAL A C 1
ATOM 711 O O . VAL A 1 86 ? 8.335 -3.266 -6.930 1.00 87.69 86 VAL A O 1
ATOM 714 N N . VAL A 1 87 ? 7.309 -2.158 -5.272 1.00 86.25 87 VAL A N 1
ATOM 715 C CA . VAL A 1 87 ? 7.881 -0.846 -5.623 1.00 86.25 87 VAL A CA 1
ATOM 716 C C . VAL A 1 87 ? 9.411 -0.886 -5.637 1.00 86.25 87 VAL A C 1
ATOM 718 O O . VAL A 1 87 ? 10.018 -0.462 -6.620 1.00 86.25 87 VAL A O 1
ATOM 721 N N . ILE A 1 88 ? 10.035 -1.465 -4.606 1.00 85.88 88 ILE A N 1
ATOM 722 C CA . ILE A 1 88 ? 11.500 -1.596 -4.509 1.00 85.88 88 ILE A CA 1
ATOM 723 C C . ILE A 1 88 ? 12.057 -2.452 -5.656 1.00 85.88 88 ILE A C 1
ATOM 725 O O . ILE A 1 88 ? 13.058 -2.102 -6.282 1.00 85.88 88 ILE A O 1
ATOM 729 N N . GLN A 1 89 ? 11.414 -3.584 -5.954 1.00 84.00 89 GLN A N 1
ATOM 730 C CA . GLN A 1 89 ? 11.850 -4.482 -7.025 1.00 84.00 89 GLN A CA 1
ATOM 731 C C . GLN A 1 89 ? 11.742 -3.826 -8.403 1.00 84.00 89 GLN A C 1
ATOM 733 O O . GLN A 1 89 ? 12.628 -3.985 -9.247 1.00 84.00 89 GLN A O 1
ATOM 738 N N . VAL A 1 90 ? 10.671 -3.069 -8.633 1.00 82.56 90 VAL A N 1
ATOM 739 C CA . VAL A 1 90 ? 10.469 -2.313 -9.868 1.00 82.56 90 VAL A CA 1
ATOM 740 C C . VAL A 1 90 ? 11.514 -1.216 -9.990 1.00 82.56 90 VAL A C 1
ATOM 742 O O . VAL A 1 90 ? 12.123 -1.113 -11.048 1.00 82.56 90 VAL A O 1
ATOM 745 N N . GLU A 1 91 ? 11.784 -0.454 -8.930 1.00 79.75 91 GLU A N 1
ATOM 746 C CA . GLU A 1 91 ? 12.834 0.571 -8.909 1.00 79.75 91 GLU A CA 1
ATOM 747 C C . GLU A 1 91 ? 14.213 -0.019 -9.252 1.00 79.75 91 GLU A C 1
ATOM 749 O O . GLU A 1 91 ? 14.935 0.512 -10.107 1.00 79.75 91 GLU A O 1
ATOM 754 N N . TYR A 1 92 ? 14.548 -1.168 -8.657 1.00 78.81 92 TYR A N 1
ATOM 755 C CA . TYR A 1 92 ? 15.794 -1.882 -8.925 1.00 78.81 92 TYR A CA 1
ATOM 756 C C . TYR A 1 92 ? 15.886 -2.365 -10.380 1.00 78.81 92 TYR A C 1
ATOM 758 O O . TYR A 1 92 ? 16.867 -2.091 -11.077 1.00 78.81 92 TYR A O 1
ATOM 766 N N . ARG A 1 93 ? 14.851 -3.057 -10.877 1.00 76.75 93 ARG A N 1
ATOM 767 C CA . ARG A 1 93 ? 14.801 -3.534 -12.269 1.00 76.75 93 ARG A CA 1
ATOM 768 C C . ARG A 1 93 ? 14.840 -2.375 -13.255 1.00 76.75 93 ARG A C 1
ATOM 770 O O . ARG A 1 93 ? 15.572 -2.436 -14.237 1.00 76.75 93 ARG A O 1
ATOM 777 N N . TRP A 1 94 ? 14.103 -1.304 -12.976 1.00 71.25 94 TRP A N 1
ATOM 778 C CA . TRP A 1 94 ? 14.040 -0.113 -13.815 1.00 71.25 94 TRP A CA 1
ATOM 779 C C . TRP A 1 94 ? 15.417 0.514 -14.018 1.00 71.25 94 TRP A C 1
ATOM 781 O O . TRP A 1 94 ? 15.812 0.795 -15.150 1.00 71.25 94 TRP A O 1
ATOM 791 N N . SER A 1 95 ? 16.169 0.663 -12.927 1.00 67.00 95 SER A N 1
ATOM 792 C CA . SER A 1 95 ? 17.519 1.234 -12.935 1.00 67.00 95 SER A CA 1
ATOM 793 C C . SER A 1 95 ? 18.497 0.417 -13.791 1.00 67.00 95 SER A C 1
ATOM 795 O O . SER A 1 95 ? 19.368 0.987 -14.442 1.00 67.00 95 SER A O 1
ATOM 797 N N . ASN A 1 96 ? 18.305 -0.904 -13.867 1.00 65.25 96 ASN A N 1
ATOM 798 C CA . ASN A 1 96 ? 19.156 -1.821 -14.636 1.00 65.25 96 ASN A CA 1
ATOM 799 C C . ASN A 1 96 ? 18.705 -2.036 -16.093 1.00 65.25 96 ASN A C 1
ATOM 801 O O . ASN A 1 96 ? 19.480 -2.518 -16.920 1.00 65.25 96 ASN A O 1
ATOM 805 N N . TRP A 1 97 ? 17.452 -1.711 -16.420 1.00 63.22 97 TRP A N 1
ATOM 806 C CA . TRP A 1 97 ? 16.796 -2.140 -17.662 1.00 63.22 97 TRP A CA 1
ATOM 807 C C . TRP A 1 97 ? 16.363 -0.985 -18.577 1.00 63.22 97 TRP A C 1
ATOM 809 O O . TRP A 1 97 ? 15.931 -1.203 -19.711 1.00 63.22 97 TRP A O 1
ATOM 819 N N . TYR A 1 98 ? 16.546 0.254 -18.113 1.00 57.00 98 TYR A N 1
ATOM 820 C CA . TYR A 1 98 ? 16.148 1.483 -18.797 1.00 57.00 98 TYR A CA 1
ATOM 821 C C . TYR A 1 98 ? 16.626 1.585 -20.264 1.00 57.00 98 TYR A C 1
ATOM 823 O O . TYR A 1 98 ? 15.891 2.079 -21.118 1.00 57.00 98 TYR A O 1
ATOM 831 N N . ASN A 1 99 ? 17.807 1.058 -20.598 1.00 52.81 99 ASN A N 1
ATOM 832 C CA . ASN A 1 99 ? 18.364 1.183 -21.949 1.00 52.81 99 ASN A CA 1
ATOM 833 C C . ASN A 1 99 ? 17.610 0.393 -23.041 1.00 52.81 99 ASN A C 1
ATOM 835 O O . ASN A 1 99 ? 17.894 0.606 -24.217 1.00 52.81 99 ASN A O 1
ATOM 839 N N . PHE A 1 100 ? 16.673 -0.504 -22.699 1.00 52.59 100 PHE A N 1
ATOM 840 C CA . PHE A 1 100 ? 16.155 -1.489 -23.661 1.00 52.59 100 PHE A CA 1
ATOM 841 C C . PHE A 1 100 ? 14.693 -1.332 -24.104 1.00 52.59 100 PHE A C 1
ATOM 843 O O . PHE A 1 100 ? 14.372 -1.800 -25.196 1.00 52.59 100 PHE A O 1
ATOM 850 N N . HIS A 1 101 ? 13.797 -0.676 -23.352 1.00 55.62 101 HIS A N 1
ATOM 851 C CA . HIS A 1 101 ? 12.368 -0.702 -23.713 1.00 55.62 101 HIS A CA 1
ATOM 852 C C . HIS A 1 101 ? 11.570 0.584 -23.452 1.00 55.62 101 HIS A C 1
ATOM 854 O O . HIS A 1 101 ? 11.293 0.973 -22.322 1.00 55.62 101 HIS A O 1
ATOM 860 N N . ILE A 1 102 ? 11.049 1.156 -24.543 1.00 52.28 102 ILE A N 1
ATOM 861 C CA . ILE A 1 102 ? 10.116 2.300 -24.577 1.00 52.28 102 ILE A CA 1
ATOM 862 C C . ILE A 1 102 ? 8.763 1.975 -23.896 1.00 52.28 102 ILE A C 1
ATOM 864 O O . ILE A 1 102 ? 8.140 2.850 -23.284 1.00 52.28 102 ILE A O 1
ATOM 868 N N . ASN A 1 103 ? 8.323 0.709 -23.932 1.00 56.50 103 ASN A N 1
ATOM 869 C CA . ASN A 1 103 ? 7.044 0.270 -23.350 1.00 56.50 103 ASN A CA 1
ATOM 870 C C . ASN A 1 103 ? 7.063 0.111 -21.826 1.00 56.50 103 ASN A C 1
ATOM 872 O O . ASN A 1 103 ? 6.008 0.215 -21.202 1.00 56.50 103 ASN A O 1
ATOM 876 N N . ALA A 1 104 ? 8.244 -0.025 -21.223 1.00 59.75 104 ALA A N 1
ATOM 877 C CA . ALA A 1 104 ? 8.400 -0.182 -19.781 1.00 59.75 104 ALA A CA 1
ATOM 878 C C . ALA A 1 104 ? 7.771 1.015 -19.016 1.00 59.75 104 ALA A C 1
ATOM 880 O O . ALA A 1 104 ? 7.274 0.885 -17.899 1.00 59.75 104 ALA A O 1
ATOM 881 N N . SER A 1 105 ? 7.695 2.190 -19.661 1.00 68.75 105 SER A N 1
ATOM 882 C CA . SER A 1 105 ? 7.149 3.418 -19.067 1.00 68.75 105 SER A CA 1
ATOM 883 C C . SER A 1 105 ? 5.641 3.363 -18.799 1.00 68.75 105 SER A C 1
ATOM 885 O O . SER A 1 105 ? 5.135 4.138 -17.986 1.00 68.75 105 SER A O 1
ATOM 887 N N . LYS A 1 106 ? 4.891 2.503 -19.501 1.00 75.06 106 LYS A N 1
ATOM 888 C CA . LYS A 1 106 ? 3.450 2.303 -19.267 1.00 75.06 106 LYS A CA 1
ATOM 889 C C . LYS A 1 106 ? 3.212 1.377 -18.078 1.00 75.06 106 LYS A C 1
ATOM 891 O O . LYS A 1 106 ? 2.366 1.682 -17.238 1.00 75.06 106 LYS A O 1
ATOM 896 N N . ASP A 1 107 ? 3.994 0.309 -17.974 1.00 78.00 107 ASP A N 1
ATOM 897 C CA . ASP A 1 107 ? 3.878 -0.661 -16.884 1.00 78.00 107 ASP A CA 1
ATOM 898 C C . ASP A 1 107 ? 4.281 -0.031 -15.551 1.00 78.00 107 ASP A C 1
ATOM 900 O O . ASP A 1 107 ? 3.533 -0.115 -14.580 1.00 78.00 107 ASP A O 1
ATOM 904 N N . VAL A 1 108 ? 5.381 0.732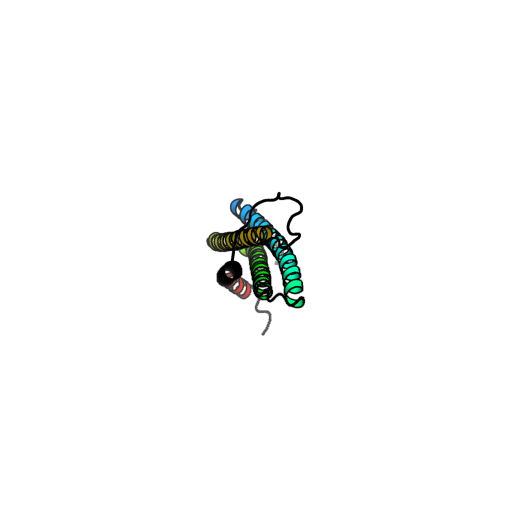 -15.526 1.00 80.00 108 VAL A N 1
ATOM 905 C CA . VAL A 1 108 ? 5.788 1.472 -14.322 1.00 80.00 108 VAL A CA 1
ATOM 906 C C . VAL A 1 108 ? 4.779 2.532 -13.910 1.00 80.00 108 VAL A C 1
ATOM 908 O O . VAL A 1 108 ? 4.495 2.661 -12.724 1.00 80.00 108 VAL A O 1
ATOM 911 N N . ARG A 1 109 ? 4.164 3.251 -14.855 1.00 83.50 109 ARG A N 1
ATOM 912 C CA . ARG A 1 109 ? 3.051 4.155 -14.516 1.00 83.50 109 ARG A CA 1
ATOM 913 C C . ARG A 1 109 ? 1.870 3.408 -13.908 1.00 83.50 109 ARG A C 1
ATOM 915 O O . ARG A 1 109 ? 1.277 3.898 -12.957 1.00 83.50 109 ARG A O 1
ATOM 922 N N . SER A 1 110 ? 1.546 2.230 -14.431 1.00 86.56 110 SER A N 1
ATOM 923 C CA . SER A 1 110 ? 0.447 1.409 -13.914 1.00 86.56 110 SER A CA 1
ATOM 924 C C . SER A 1 110 ? 0.737 0.902 -12.497 1.00 86.56 110 SER A C 1
ATOM 926 O O . SER A 1 110 ? -0.153 0.914 -11.648 1.00 86.56 110 SER A O 1
ATOM 928 N N . ILE A 1 111 ? 1.988 0.524 -12.220 1.00 87.50 111 ILE A N 1
ATOM 929 C CA . ILE A 1 111 ? 2.482 0.165 -10.883 1.00 87.50 111 ILE A CA 1
ATOM 930 C C . ILE A 1 111 ? 2.406 1.364 -9.929 1.00 87.50 111 ILE A C 1
ATOM 932 O O . ILE A 1 111 ? 1.855 1.229 -8.838 1.00 87.50 111 ILE A O 1
ATOM 936 N N . ILE A 1 112 ? 2.885 2.541 -10.351 1.00 87.25 112 ILE A N 1
ATOM 937 C CA . ILE A 1 112 ? 2.810 3.790 -9.575 1.00 87.25 112 ILE A CA 1
ATOM 938 C C . ILE A 1 112 ? 1.356 4.101 -9.211 1.00 87.25 112 ILE A C 1
ATOM 940 O O . ILE A 1 112 ? 1.045 4.216 -8.033 1.00 87.25 112 ILE A O 1
ATOM 944 N N . HIS A 1 113 ? 0.451 4.149 -10.191 1.00 89.12 113 HIS A N 1
ATOM 945 C CA . HIS A 1 113 ? -0.957 4.470 -9.943 1.00 89.12 113 HIS A CA 1
ATOM 946 C C . HIS A 1 113 ? -1.663 3.438 -9.063 1.00 89.12 113 HIS A C 1
ATOM 948 O O . HIS A 1 113 ? -2.472 3.801 -8.215 1.00 89.12 113 HIS A O 1
ATOM 954 N N . SER A 1 114 ? -1.350 2.152 -9.232 1.00 88.69 114 SER A N 1
ATOM 955 C CA . SER A 1 114 ? -1.905 1.106 -8.364 1.00 88.69 114 SER A CA 1
ATOM 956 C C . SER A 1 114 ? -1.411 1.258 -6.925 1.00 88.69 114 SER A C 1
ATOM 958 O O . SER A 1 114 ? -2.172 1.048 -5.987 1.00 88.69 114 SER A O 1
ATOM 960 N N . THR A 1 115 ? -0.152 1.658 -6.750 1.00 85.88 115 THR A N 1
ATOM 961 C CA . THR A 1 115 ? 0.437 1.918 -5.432 1.00 85.88 115 THR A CA 1
ATOM 962 C C . THR A 1 115 ? -0.179 3.153 -4.774 1.00 85.88 115 THR A C 1
ATOM 964 O O . THR A 1 115 ? -0.522 3.109 -3.598 1.00 85.88 115 THR A O 1
ATOM 967 N N . GLU A 1 116 ? -0.374 4.230 -5.536 1.00 87.81 116 GLU A N 1
ATOM 968 C CA . GLU A 1 116 ? -1.073 5.438 -5.080 1.00 87.81 116 GLU A CA 1
ATOM 969 C C . GLU A 1 116 ? -2.497 5.109 -4.616 1.00 87.81 116 GLU A C 1
ATOM 971 O O . GLU A 1 116 ? -2.884 5.499 -3.522 1.00 87.81 116 GLU A O 1
ATOM 976 N N . ALA A 1 117 ? -3.244 4.303 -5.378 1.00 85.62 117 ALA A N 1
ATOM 977 C CA . ALA A 1 117 ? -4.591 3.883 -4.989 1.00 85.62 117 ALA A CA 1
ATOM 978 C C . ALA A 1 117 ? -4.616 3.064 -3.683 1.00 85.62 117 ALA A C 1
ATOM 980 O O . ALA A 1 117 ? -5.526 3.228 -2.869 1.00 85.62 117 ALA A O 1
ATOM 981 N N . ILE A 1 118 ? -3.615 2.201 -3.464 1.00 85.00 118 ILE A N 1
ATOM 982 C CA . ILE A 1 118 ? -3.453 1.458 -2.204 1.00 85.00 118 ILE A CA 1
ATOM 983 C C . ILE A 1 118 ? -3.204 2.424 -1.044 1.00 85.00 118 ILE A C 1
ATOM 985 O O . ILE A 1 118 ? -3.855 2.293 -0.007 1.00 85.00 118 ILE A O 1
ATOM 989 N N . LEU A 1 119 ? -2.296 3.389 -1.209 1.00 81.94 119 LEU A N 1
ATOM 990 C CA . LEU A 1 119 ? -1.982 4.385 -0.182 1.00 81.94 119 LEU A CA 1
ATOM 991 C C . LEU A 1 119 ? -3.179 5.280 0.140 1.00 81.94 119 LEU A C 1
ATOM 993 O O . LEU A 1 119 ? -3.470 5.494 1.315 1.00 81.94 119 LEU A O 1
ATOM 997 N N . ASP A 1 120 ? -3.904 5.747 -0.874 1.00 81.50 120 ASP A N 1
ATOM 998 C CA . ASP A 1 120 ? -5.083 6.594 -0.697 1.00 81.50 120 ASP A CA 1
ATOM 999 C C . ASP A 1 120 ? -6.163 5.870 0.114 1.00 81.50 120 ASP A C 1
ATOM 1001 O O . ASP A 1 120 ? -6.707 6.415 1.076 1.00 81.50 120 ASP A O 1
ATOM 1005 N N . GLU A 1 121 ? -6.459 4.615 -0.231 1.00 84.50 121 GLU A N 1
ATOM 1006 C CA . GLU A 1 121 ? -7.462 3.824 0.487 1.00 84.50 121 GLU A CA 1
ATOM 1007 C C . GLU A 1 121 ? -7.002 3.456 1.904 1.00 84.50 121 GLU A C 1
ATOM 1009 O O . GLU A 1 121 ? -7.794 3.474 2.848 1.00 84.50 121 GLU A O 1
ATOM 1014 N N . SER A 1 122 ? -5.708 3.186 2.077 1.00 81.44 122 SER A N 1
ATOM 1015 C CA . SER A 1 122 ? -5.103 2.916 3.384 1.00 81.44 122 SER A CA 1
ATOM 1016 C C . SER A 1 122 ? -5.153 4.151 4.289 1.00 81.44 122 SER A C 1
ATOM 1018 O O . SER A 1 122 ? -5.517 4.048 5.459 1.00 81.44 122 SER A O 1
ATOM 1020 N N . THR A 1 123 ? -4.889 5.335 3.739 1.00 79.81 123 THR A N 1
ATOM 1021 C CA . THR A 1 123 ? -4.968 6.614 4.459 1.00 79.81 123 THR A CA 1
ATOM 1022 C C . THR A 1 123 ? -6.404 6.927 4.865 1.00 79.81 123 THR A C 1
ATOM 1024 O O . THR A 1 123 ? -6.664 7.232 6.027 1.00 79.81 123 THR A O 1
ATOM 1027 N N . ARG A 1 124 ? -7.370 6.745 3.954 1.00 81.44 124 ARG A N 1
ATOM 1028 C CA . ARG A 1 124 ? -8.801 6.875 4.283 1.00 81.44 124 ARG A CA 1
ATOM 1029 C C . ARG A 1 124 ? -9.206 5.950 5.422 1.00 81.44 124 ARG A C 1
ATOM 1031 O O . ARG A 1 124 ? -9.969 6.349 6.298 1.00 81.44 124 ARG A O 1
ATOM 1038 N N . LEU A 1 125 ? -8.702 4.716 5.428 1.00 82.75 125 LEU A N 1
ATOM 1039 C CA . LEU A 1 125 ? -8.973 3.781 6.510 1.00 82.75 125 LEU A CA 1
ATOM 1040 C C . LEU A 1 125 ? -8.363 4.254 7.843 1.00 82.75 125 LEU A C 1
ATOM 1042 O O . LEU A 1 125 ? -9.045 4.171 8.864 1.00 82.75 125 LEU A O 1
ATOM 1046 N N . LEU A 1 126 ? -7.140 4.799 7.854 1.00 79.62 126 LEU A N 1
ATOM 1047 C CA . LEU A 1 126 ? -6.548 5.401 9.061 1.00 79.62 126 LEU A CA 1
ATOM 1048 C C . LEU A 1 126 ? -7.409 6.550 9.604 1.00 79.62 126 LEU A C 1
ATOM 1050 O O . LEU A 1 126 ? -7.747 6.547 10.788 1.00 79.62 126 LEU A O 1
ATOM 1054 N N . GLU A 1 127 ? -7.854 7.466 8.742 1.00 75.75 127 GLU A N 1
ATOM 1055 C CA . GLU A 1 127 ? -8.739 8.577 9.128 1.00 75.75 127 GLU A CA 1
ATOM 1056 C C . GLU A 1 127 ? -10.071 8.085 9.727 1.00 75.75 127 GLU A C 1
ATOM 1058 O O . GLU A 1 127 ? -10.615 8.676 10.667 1.00 75.75 127 GLU A O 1
ATOM 1063 N N . LEU A 1 128 ? -10.628 6.988 9.199 1.00 74.50 128 LEU A N 1
ATOM 1064 C CA . LEU A 1 128 ? -11.839 6.369 9.748 1.00 74.50 128 LEU A CA 1
ATOM 1065 C C . LEU A 1 128 ? -11.602 5.781 11.146 1.00 74.50 128 LEU A C 1
ATOM 1067 O O . LEU A 1 128 ? -12.470 5.885 12.019 1.00 74.50 128 LEU A O 1
ATOM 1071 N N . LEU A 1 129 ? -10.440 5.173 11.377 1.00 72.75 129 LEU A N 1
ATOM 1072 C CA . LEU A 1 129 ? -10.088 4.567 12.664 1.00 72.75 129 LEU A CA 1
ATOM 1073 C C . LEU A 1 129 ? -9.805 5.614 13.733 1.00 72.75 129 LEU A C 1
ATOM 1075 O O . LEU A 1 129 ? -10.222 5.451 14.884 1.00 72.75 129 LEU A O 1
ATOM 1079 N N . GLU A 1 130 ? -9.183 6.719 13.342 1.00 68.06 130 GLU A N 1
ATOM 1080 C CA . GLU A 1 130 ? -8.975 7.865 14.211 1.00 68.06 130 GLU A CA 1
ATOM 1081 C C . GLU A 1 130 ? -10.315 8.435 14.713 1.00 68.06 130 GLU A C 1
ATOM 1083 O O . GLU A 1 130 ? -10.531 8.572 15.924 1.00 68.06 130 GLU A O 1
ATOM 1088 N N . LYS A 1 131 ? -11.285 8.634 13.805 1.00 61.62 131 LYS A N 1
ATOM 1089 C CA . LYS A 1 131 ? -12.660 9.059 14.142 1.00 61.62 131 LYS A CA 1
ATOM 1090 C C . LYS A 1 131 ? -13.370 8.096 15.099 1.00 61.62 131 LYS A C 1
ATOM 1092 O O . LYS A 1 131 ? -14.211 8.514 15.899 1.00 61.62 131 LYS A O 1
ATOM 1097 N N . ARG A 1 132 ? -13.013 6.806 15.080 1.00 57.88 132 ARG A N 1
ATOM 1098 C CA . ARG A 1 132 ? -13.547 5.768 15.982 1.00 57.88 132 ARG A CA 1
ATOM 1099 C C . ARG A 1 132 ? -12.955 5.807 17.404 1.00 57.88 132 ARG A C 1
ATOM 1101 O O . ARG A 1 132 ? -13.272 4.933 18.212 1.00 57.88 132 ARG A O 1
ATOM 1108 N N . LYS A 1 133 ? -12.151 6.825 17.749 1.00 56.66 133 LYS A N 1
ATOM 1109 C CA . LYS A 1 133 ? -11.491 6.994 19.061 1.00 56.66 133 LYS A CA 1
ATOM 1110 C C . LYS A 1 133 ? -10.627 5.792 19.459 1.00 56.66 133 LYS A C 1
ATOM 1112 O O . LYS A 1 133 ? -10.574 5.416 20.636 1.00 56.66 133 LYS A O 1
ATOM 1117 N N . VAL A 1 134 ? -9.923 5.184 18.505 1.00 53.25 134 VAL A N 1
ATOM 1118 C CA . VAL A 1 134 ? -8.780 4.328 18.844 1.00 53.25 134 VAL A CA 1
ATOM 1119 C C . VAL A 1 134 ? -7.708 5.280 19.396 1.00 53.25 134 VAL A C 1
ATOM 1121 O O . VAL A 1 134 ? -7.107 6.051 18.658 1.00 53.25 134 VAL A O 1
ATOM 1124 N N . LYS A 1 135 ? -7.608 5.391 20.729 1.00 45.88 135 LYS A N 1
ATOM 1125 C CA . LYS A 1 135 ? -6.774 6.408 21.394 1.00 45.88 135 LYS A CA 1
ATOM 1126 C C . LYS A 1 135 ? -5.327 6.349 20.870 1.00 45.88 135 LYS A C 1
ATOM 1128 O O . LYS A 1 135 ? -4.716 5.292 20.938 1.00 45.88 135 LYS A O 1
ATOM 1133 N N . ARG A 1 136 ? -4.798 7.533 20.515 1.00 44.47 136 ARG A N 1
ATOM 1134 C CA . ARG A 1 136 ? -3.402 7.872 20.146 1.00 44.47 136 ARG A CA 1
ATOM 1135 C C . ARG A 1 136 ? -2.955 7.626 18.695 1.00 44.47 136 ARG A C 1
ATOM 1137 O O . ARG A 1 136 ? -1.834 7.174 18.498 1.00 44.47 136 ARG A O 1
ATOM 1144 N N . PHE A 1 137 ? -3.745 8.022 17.696 1.00 46.16 137 PHE A N 1
ATOM 1145 C CA . PHE A 1 137 ? -3.194 8.155 16.336 1.00 46.16 137 PHE A CA 1
ATOM 1146 C C . PHE A 1 137 ? -2.651 9.538 16.002 1.00 46.16 137 PHE A C 1
ATOM 1148 O O . PHE A 1 137 ? -1.719 9.611 15.215 1.00 46.16 137 PHE A O 1
ATOM 1155 N N . MET A 1 138 ? -3.123 10.622 16.631 1.00 39.53 138 MET A N 1
ATOM 1156 C CA . MET A 1 138 ? -2.675 11.959 16.226 1.00 39.53 138 MET A CA 1
ATOM 1157 C C . MET A 1 138 ? -2.455 12.893 17.416 1.00 39.53 138 MET A C 1
ATOM 1159 O O . MET A 1 138 ? -3.385 13.323 18.096 1.00 39.53 138 MET A O 1
ATOM 1163 N N . VAL A 1 139 ? -1.189 13.245 17.655 1.00 35.19 139 VAL A N 1
ATOM 1164 C CA . VAL A 1 139 ? -0.870 14.595 18.125 1.00 35.19 139 VAL A CA 1
ATOM 1165 C C . VAL A 1 139 ? -0.903 15.447 16.858 1.00 35.19 139 VAL A C 1
ATOM 1167 O O . VAL A 1 139 ? -0.022 15.306 16.020 1.00 35.19 139 VAL A O 1
ATOM 1170 N N . ALA A 1 140 ? -1.939 16.280 16.738 1.00 33.66 140 ALA A N 1
ATOM 1171 C CA . ALA A 1 140 ? -2.265 17.174 15.618 1.00 33.66 140 ALA A CA 1
ATOM 1172 C C . ALA A 1 140 ? -3.211 16.633 14.520 1.00 33.66 140 ALA A C 1
ATOM 1174 O O . ALA A 1 140 ? -2.886 16.663 13.343 1.00 33.66 140 ALA A O 1
ATOM 1175 N N . ALA A 1 141 ? -4.457 16.317 14.875 1.00 30.20 141 ALA A N 1
ATOM 1176 C CA . ALA A 1 141 ? -5.580 17.074 14.313 1.00 30.20 141 ALA A CA 1
ATOM 1177 C C . ALA A 1 141 ? -6.729 17.115 15.319 1.00 30.20 141 ALA A C 1
ATOM 1179 O O . ALA A 1 141 ? -6.895 16.227 16.154 1.00 30.20 141 ALA A O 1
ATOM 1180 N N . GLY A 1 142 ? -7.437 18.238 15.296 1.00 28.77 142 GLY A N 1
ATOM 1181 C CA . GLY A 1 142 ? -8.423 18.618 16.288 1.00 28.77 142 GLY A CA 1
ATOM 1182 C C . GLY A 1 142 ? -9.623 17.683 16.361 1.00 28.77 142 GLY A C 1
ATOM 1183 O O . GLY A 1 142 ? -10.014 17.014 15.407 1.00 28.77 142 GLY A O 1
ATOM 1184 N N . GLU A 1 143 ? -10.219 17.703 17.546 1.00 39.78 143 GLU A N 1
ATOM 1185 C CA . GLU A 1 143 ? -11.521 17.140 17.852 1.00 39.78 143 GLU A CA 1
ATOM 1186 C C . GLU A 1 143 ? -12.553 17.517 16.784 1.00 39.78 143 GLU A C 1
ATOM 1188 O O . GLU A 1 143 ? -12.801 18.699 16.565 1.00 39.78 143 GLU A O 1
ATOM 1193 N N . ALA A 1 144 ? -13.206 16.523 16.178 1.00 34.25 144 ALA A N 1
ATOM 1194 C CA . ALA A 1 144 ? -14.662 16.462 16.077 1.00 34.25 144 ALA A CA 1
ATOM 1195 C C . ALA A 1 144 ? -15.146 15.259 15.247 1.00 34.25 144 ALA A C 1
ATOM 1197 O O . ALA A 1 144 ? -14.594 14.900 14.214 1.00 34.25 144 ALA A O 1
ATOM 1198 N N . LEU A 1 145 ? -16.310 14.775 15.689 1.00 36.59 145 LEU A N 1
ATOM 1199 C CA . LEU A 1 145 ? -17.379 14.103 14.944 1.00 36.59 145 LEU A CA 1
ATOM 1200 C C . LEU A 1 145 ? -17.432 12.563 14.905 1.00 36.59 145 LEU A C 1
ATOM 1202 O O . LEU A 1 145 ? -16.594 11.838 14.384 1.00 36.59 145 LEU A O 1
ATOM 1206 N N . ARG A 1 146 ? -18.553 12.122 15.488 1.00 39.22 146 ARG A N 1
ATOM 1207 C CA . ARG A 1 146 ? -19.121 10.782 15.648 1.00 39.22 146 ARG A CA 1
ATOM 1208 C C . ARG A 1 146 ? -19.499 10.156 14.296 1.00 39.22 146 ARG A C 1
ATOM 1210 O O . ARG A 1 146 ? -20.038 10.871 13.459 1.00 39.22 146 ARG A O 1
ATOM 1217 N N . SER A 1 147 ? -19.426 8.823 14.158 1.00 42.69 147 SER A N 1
ATOM 1218 C CA . SER A 1 147 ? -20.481 8.048 13.465 1.00 42.69 147 SER A CA 1
ATOM 1219 C C . SER A 1 147 ? -20.452 6.533 13.760 1.00 42.69 147 SER A C 1
ATOM 1221 O O . SER A 1 147 ? -19.424 5.964 14.129 1.00 42.69 147 SER A O 1
ATOM 1223 N N . ASN A 1 148 ? -21.621 5.911 13.571 1.00 47.12 148 ASN A N 1
ATOM 1224 C CA . ASN A 1 148 ? -21.946 4.485 13.672 1.00 47.12 148 ASN A CA 1
ATOM 1225 C C . ASN A 1 148 ? -21.418 3.677 12.469 1.00 47.12 148 ASN A C 1
ATOM 1227 O O . ASN A 1 148 ? -22.201 3.249 11.622 1.00 47.12 148 ASN A O 1
ATOM 1231 N N . GLN A 1 149 ? -20.111 3.447 12.368 1.00 56.41 149 GLN A N 1
ATOM 1232 C CA . GLN A 1 149 ? -19.593 2.474 11.398 1.00 56.41 149 GLN A CA 1
ATOM 1233 C C . GLN A 1 149 ? -19.481 1.085 12.025 1.00 56.41 149 GLN A C 1
ATOM 1235 O O . GLN A 1 149 ? -19.006 0.951 13.155 1.00 56.41 149 GLN A O 1
ATOM 1240 N N . SER A 1 150 ? -19.927 0.055 11.302 1.00 69.44 150 SER A N 1
ATOM 1241 C CA . SER A 1 150 ? -19.803 -1.345 11.731 1.00 69.44 150 SER A CA 1
ATOM 1242 C C . SER A 1 150 ? -18.422 -1.889 11.370 1.00 69.44 150 SER A C 1
ATOM 1244 O O . SER A 1 150 ? -17.829 -1.475 10.378 1.00 69.44 150 SER A O 1
ATOM 1246 N N . GLU A 1 151 ? -17.908 -2.839 12.149 1.00 73.56 151 GLU A N 1
ATOM 1247 C CA . GLU A 1 151 ? -16.631 -3.519 11.867 1.00 73.56 151 GLU A CA 1
ATOM 1248 C C . GLU A 1 151 ? -16.578 -4.103 10.447 1.00 73.56 151 GLU A C 1
ATOM 1250 O O . GLU A 1 151 ? -15.536 -4.085 9.800 1.00 73.56 151 GLU A O 1
ATOM 1255 N N . ASN A 1 152 ? -17.733 -4.491 9.904 1.00 79.69 152 ASN A N 1
ATOM 1256 C CA . ASN A 1 152 ? -17.882 -4.951 8.526 1.00 79.69 152 ASN A CA 1
ATOM 1257 C C . ASN A 1 152 ? -17.448 -3.916 7.476 1.00 79.69 152 ASN A C 1
ATOM 1259 O O . ASN A 1 152 ? -16.967 -4.302 6.415 1.00 79.69 152 ASN A O 1
ATOM 1263 N N . GLN A 1 153 ? -17.615 -2.614 7.727 1.00 80.19 153 GLN A N 1
ATOM 1264 C CA . GLN A 1 153 ? -17.154 -1.575 6.796 1.00 80.19 153 GLN A CA 1
ATOM 1265 C C . GLN A 1 153 ? -15.625 -1.480 6.786 1.00 80.19 153 GLN A C 1
ATOM 1267 O O . GLN A 1 153 ? -15.035 -1.405 5.713 1.00 80.19 153 GLN A O 1
ATOM 1272 N N . ILE A 1 154 ? -14.992 -1.580 7.959 1.00 82.12 154 ILE A N 1
ATOM 1273 C CA . ILE A 1 154 ? -13.529 -1.613 8.093 1.00 82.12 154 ILE A CA 1
ATOM 1274 C C . ILE A 1 154 ? -12.962 -2.845 7.383 1.00 82.12 154 ILE A C 1
ATOM 1276 O O . ILE A 1 154 ? -12.032 -2.729 6.588 1.00 82.12 154 ILE A O 1
ATOM 1280 N N . LEU A 1 155 ? -13.553 -4.020 7.620 1.00 84.75 155 LEU A N 1
ATOM 1281 C CA . LEU A 1 155 ? -13.111 -5.267 6.994 1.00 84.75 155 LEU A CA 1
ATOM 1282 C C . LEU A 1 155 ? -13.250 -5.233 5.466 1.00 84.75 155 LEU A C 1
ATOM 1284 O O . LEU A 1 155 ? -12.354 -5.698 4.771 1.00 84.75 155 LEU A O 1
ATOM 1288 N N . ARG A 1 156 ? -14.305 -4.606 4.928 1.00 87.44 156 ARG A N 1
ATOM 1289 C CA . ARG A 1 156 ? -14.443 -4.399 3.475 1.00 87.44 156 ARG A CA 1
ATOM 1290 C C . ARG A 1 156 ? -13.341 -3.513 2.897 1.00 87.44 156 ARG A C 1
ATOM 1292 O O . ARG A 1 156 ? -12.838 -3.827 1.824 1.00 87.44 156 ARG A O 1
ATOM 1299 N N . SER A 1 157 ? -12.954 -2.435 3.583 1.00 86.25 157 SER A N 1
ATOM 1300 C CA . SER A 1 157 ? -11.818 -1.608 3.147 1.00 86.25 157 SER A CA 1
ATOM 1301 C C . SER A 1 157 ? -10.506 -2.393 3.187 1.00 86.25 157 SER A C 1
ATOM 1303 O O . SER A 1 157 ? -9.723 -2.314 2.245 1.00 86.25 157 SER A O 1
ATOM 1305 N N . VAL A 1 158 ? -10.293 -3.217 4.218 1.00 88.31 158 VAL A N 1
ATOM 1306 C CA . VAL A 1 158 ? -9.135 -4.124 4.292 1.00 88.31 158 VAL A CA 1
ATOM 1307 C C . VAL A 1 158 ? -9.112 -5.100 3.111 1.00 88.31 158 VAL A C 1
ATOM 1309 O O . VAL A 1 158 ? -8.072 -5.253 2.472 1.00 88.31 158 VAL A O 1
ATOM 1312 N N . ASP A 1 159 ? -10.239 -5.744 2.798 1.00 90.56 159 ASP A N 1
ATOM 1313 C CA . ASP A 1 159 ? -10.333 -6.676 1.668 1.00 90.56 159 ASP A CA 1
ATOM 1314 C C . ASP A 1 159 ? -10.107 -5.965 0.325 1.00 90.56 159 ASP A C 1
ATOM 1316 O O . ASP A 1 159 ? -9.396 -6.484 -0.533 1.00 90.56 159 ASP A O 1
ATOM 1320 N N . ASN A 1 160 ? -10.622 -4.743 0.160 1.00 90.75 160 ASN A N 1
ATOM 1321 C CA . ASN A 1 160 ? -10.373 -3.936 -1.034 1.00 90.75 160 ASN A CA 1
ATOM 1322 C C . ASN A 1 160 ? -8.877 -3.622 -1.209 1.00 90.75 160 ASN A C 1
ATOM 1324 O O . ASN A 1 160 ? -8.333 -3.788 -2.301 1.00 90.75 160 ASN A O 1
ATOM 1328 N N . ILE A 1 161 ? -8.189 -3.220 -0.134 1.00 89.75 161 ILE A N 1
ATOM 1329 C CA . ILE A 1 161 ? -6.742 -2.962 -0.169 1.00 89.75 161 ILE A CA 1
ATOM 1330 C C . ILE A 1 161 ? -5.974 -4.237 -0.529 1.00 89.75 161 ILE A C 1
ATOM 1332 O O . ILE A 1 161 ? -5.101 -4.208 -1.396 1.00 89.75 161 ILE A O 1
ATOM 1336 N N . TRP A 1 162 ? -6.346 -5.371 0.064 1.00 92.56 162 TRP A N 1
ATOM 1337 C CA . TRP A 1 162 ? -5.762 -6.671 -0.261 1.00 92.56 162 TRP A CA 1
ATOM 1338 C C . TRP A 1 162 ? -5.915 -7.028 -1.748 1.00 92.56 162 TRP A C 1
ATOM 1340 O O . TRP A 1 162 ? -4.954 -7.437 -2.404 1.00 92.56 162 TRP A O 1
ATOM 1350 N N . ASP A 1 163 ? -7.107 -6.838 -2.311 1.00 93.25 163 ASP A N 1
ATOM 1351 C CA . ASP A 1 163 ? -7.378 -7.110 -3.722 1.00 93.25 163 ASP A CA 1
ATOM 1352 C C . ASP A 1 163 ? -6.590 -6.187 -4.659 1.00 93.25 163 ASP A C 1
ATOM 1354 O O . ASP A 1 163 ? -6.080 -6.643 -5.690 1.00 93.25 163 ASP A O 1
ATOM 1358 N N . MET A 1 164 ? -6.434 -4.909 -4.301 1.00 91.44 164 MET A N 1
ATOM 135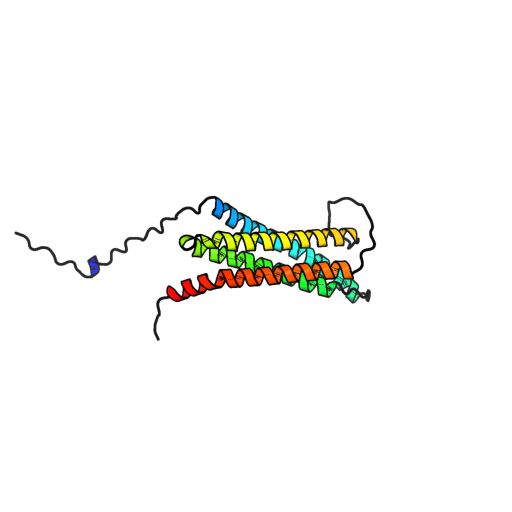9 C CA . MET A 1 164 ? -5.581 -3.972 -5.037 1.00 91.44 164 MET A CA 1
ATOM 1360 C C . MET A 1 164 ? -4.111 -4.405 -5.008 1.00 91.44 164 MET A C 1
ATOM 1362 O O . MET A 1 164 ? -3.468 -4.429 -6.061 1.00 91.44 164 MET A O 1
ATOM 1366 N N . THR A 1 165 ? -3.596 -4.847 -3.857 1.00 92.19 165 THR A N 1
ATOM 1367 C CA . THR A 1 165 ? -2.233 -5.389 -3.745 1.00 92.19 165 THR A CA 1
ATOM 1368 C C . THR A 1 165 ? -2.041 -6.638 -4.607 1.00 92.19 165 THR A C 1
ATOM 1370 O O . THR A 1 165 ? -1.039 -6.753 -5.314 1.00 92.19 165 THR A O 1
ATOM 1373 N N . ASN A 1 166 ? -3.014 -7.552 -4.647 1.00 91.56 166 ASN A N 1
ATOM 1374 C CA . ASN A 1 166 ? -2.932 -8.730 -5.519 1.00 91.56 166 ASN A CA 1
ATOM 1375 C C . ASN A 1 166 ? -2.870 -8.352 -7.006 1.00 91.56 166 ASN A C 1
ATOM 1377 O O . ASN A 1 166 ? -2.170 -9.000 -7.789 1.00 91.56 166 ASN A O 1
ATOM 1381 N N . ARG A 1 167 ? -3.587 -7.300 -7.420 1.00 90.38 167 ARG A N 1
ATOM 1382 C CA . ARG A 1 167 ? -3.497 -6.772 -8.792 1.00 90.38 167 ARG A CA 1
ATOM 1383 C C . ARG A 1 167 ? -2.124 -6.163 -9.061 1.00 90.38 167 ARG A C 1
ATOM 1385 O O . ARG A 1 167 ? -1.545 -6.455 -10.106 1.00 90.38 167 ARG A O 1
ATOM 1392 N N . LEU A 1 168 ? -1.586 -5.393 -8.116 1.00 89.38 168 LEU A N 1
ATOM 1393 C CA . LEU A 1 168 ? -0.233 -4.839 -8.189 1.00 89.38 168 LEU A CA 1
ATOM 1394 C C . LEU A 1 168 ? 0.822 -5.948 -8.351 1.00 89.38 168 LEU A C 1
ATOM 1396 O O . LEU A 1 168 ? 1.685 -5.848 -9.218 1.00 89.38 168 LEU A O 1
ATOM 1400 N N . PHE A 1 169 ? 0.707 -7.051 -7.610 1.00 88.50 169 PHE A N 1
ATOM 1401 C CA . PHE A 1 169 ? 1.625 -8.188 -7.725 1.00 88.50 169 PHE A CA 1
ATOM 1402 C C . PHE A 1 169 ? 1.578 -8.865 -9.108 1.00 88.50 169 PHE A C 1
ATOM 1404 O O . PHE A 1 169 ? 2.603 -9.279 -9.657 1.00 88.50 169 PHE A O 1
ATOM 1411 N N . ARG A 1 170 ? 0.390 -8.946 -9.721 1.00 87.50 170 ARG A N 1
ATOM 1412 C CA . ARG A 1 170 ? 0.246 -9.447 -11.099 1.00 87.50 170 ARG A CA 1
ATOM 1413 C C . ARG A 1 170 ? 0.886 -8.505 -12.117 1.00 87.50 170 ARG A C 1
ATOM 1415 O O . ARG A 1 170 ? 1.527 -8.983 -13.051 1.00 87.50 170 ARG A O 1
ATOM 1422 N N . LEU A 1 171 ? 0.730 -7.189 -11.939 1.00 83.81 171 LEU A N 1
ATOM 1423 C CA . LEU A 1 171 ? 1.411 -6.192 -12.773 1.00 83.81 171 LEU A CA 1
ATOM 1424 C C . LEU A 1 171 ? 2.928 -6.346 -12.666 1.00 83.81 171 LEU A C 1
ATOM 1426 O O . LEU A 1 171 ? 3.609 -6.364 -13.689 1.00 83.81 171 LEU A O 1
ATOM 1430 N N . ASP A 1 172 ? 3.438 -6.543 -11.451 1.00 83.94 172 ASP A N 1
ATOM 1431 C CA . ASP A 1 172 ? 4.861 -6.759 -11.226 1.00 83.94 172 ASP A CA 1
ATOM 1432 C C . ASP A 1 172 ? 5.383 -8.021 -11.910 1.00 83.94 172 ASP A C 1
ATOM 1434 O O . ASP A 1 172 ? 6.406 -7.993 -12.584 1.00 83.94 172 ASP A O 1
ATOM 1438 N N . SER A 1 173 ? 4.645 -9.125 -11.801 1.00 83.75 173 SER A N 1
ATOM 1439 C CA . SER A 1 173 ? 5.009 -10.393 -12.443 1.00 83.75 173 SER A CA 1
ATOM 1440 C C . SER A 1 173 ? 5.110 -10.247 -13.968 1.00 83.75 173 SER A C 1
ATOM 1442 O O . SER A 1 173 ? 6.036 -10.770 -14.593 1.00 83.75 173 SER A O 1
ATO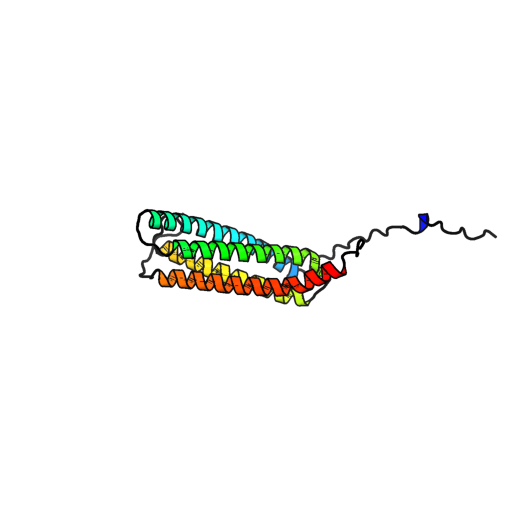M 1444 N N . ASN A 1 174 ? 4.188 -9.491 -14.571 1.00 80.12 174 ASN A N 1
ATOM 1445 C CA . ASN A 1 174 ? 4.210 -9.186 -16.001 1.00 80.12 174 ASN A CA 1
ATOM 1446 C C . ASN A 1 174 ? 5.385 -8.277 -16.377 1.00 80.12 174 ASN A C 1
ATOM 1448 O O . ASN A 1 174 ? 5.998 -8.481 -17.423 1.00 80.12 174 ASN A O 1
ATOM 1452 N N . PHE A 1 175 ? 5.719 -7.314 -15.517 1.00 77.06 175 PHE A N 1
ATOM 1453 C CA . PHE A 1 175 ? 6.859 -6.419 -15.699 1.00 77.06 175 PHE A CA 1
ATOM 1454 C C . PHE A 1 175 ? 8.210 -7.136 -15.516 1.00 77.06 175 PHE A C 1
ATOM 1456 O O . PHE A 1 175 ? 9.165 -6.865 -16.242 1.00 77.06 175 PHE A O 1
ATOM 1463 N N . ALA A 1 176 ? 8.302 -8.081 -14.580 1.00 79.56 176 ALA A N 1
ATOM 1464 C CA . ALA A 1 176 ? 9.524 -8.811 -14.259 1.00 79.56 176 ALA A CA 1
ATOM 1465 C C . ALA A 1 176 ? 9.892 -9.850 -15.327 1.00 79.56 176 ALA A C 1
ATOM 1467 O O . ALA A 1 176 ? 11.074 -10.087 -15.577 1.00 79.56 176 ALA A O 1
ATOM 1468 N N . ARG A 1 177 ? 8.901 -10.471 -15.980 1.00 79.06 177 ARG A N 1
ATOM 1469 C CA . ARG A 1 177 ? 9.129 -11.589 -16.908 1.00 79.06 177 ARG A CA 1
ATOM 1470 C C . ARG A 1 177 ? 10.100 -11.264 -18.052 1.00 79.06 177 ARG A C 1
ATOM 1472 O O . ARG A 1 177 ? 11.028 -12.046 -18.251 1.00 79.06 177 ARG A O 1
ATOM 1479 N N . PRO A 1 178 ? 9.965 -10.154 -18.800 1.00 73.06 178 PRO A N 1
ATOM 1480 C CA . PRO A 1 178 ? 10.897 -9.879 -19.883 1.00 73.06 178 PRO A CA 1
ATOM 1481 C C . PRO A 1 178 ? 12.275 -9.437 -19.359 1.00 73.06 178 PRO A C 1
ATOM 1483 O O . PRO A 1 178 ? 13.271 -9.662 -20.043 1.00 73.06 178 PRO A O 1
ATOM 1486 N N . TYR A 1 179 ? 12.366 -8.889 -18.138 1.00 72.06 179 TYR A N 1
ATOM 1487 C CA . TYR A 1 179 ? 13.649 -8.593 -17.489 1.00 72.06 179 TYR A CA 1
ATOM 1488 C C . TYR A 1 179 ? 14.421 -9.876 -17.173 1.00 72.06 179 TYR A C 1
ATOM 1490 O O . TYR A 1 179 ? 15.609 -9.969 -17.478 1.00 72.06 179 TYR A O 1
ATOM 1498 N N . LEU A 1 180 ? 13.743 -10.886 -16.621 1.00 76.00 180 LEU A N 1
ATOM 1499 C CA . LEU A 1 180 ? 14.348 -12.187 -16.329 1.00 76.00 180 LEU A CA 1
ATOM 1500 C C . LEU A 1 180 ? 14.845 -12.877 -17.605 1.00 76.00 180 LEU A C 1
ATOM 1502 O O . LEU A 1 180 ? 16.001 -13.284 -17.655 1.00 76.00 180 LEU A O 1
ATOM 1506 N N . LEU A 1 181 ? 14.028 -12.900 -18.665 1.00 77.06 181 LEU A N 1
ATOM 1507 C CA . LEU A 1 181 ? 14.429 -13.447 -19.970 1.00 77.06 181 LEU A CA 1
ATOM 1508 C C . LEU A 1 181 ? 15.656 -12.728 -20.552 1.00 77.06 181 LEU A C 1
ATOM 1510 O O . LEU A 1 181 ? 16.543 -13.354 -21.130 1.00 77.06 181 LEU A O 1
ATOM 1514 N N . TYR A 1 182 ? 15.727 -11.405 -20.392 1.00 72.00 182 TYR A N 1
ATOM 1515 C CA . TYR A 1 182 ? 16.886 -10.622 -20.813 1.00 72.00 182 TYR A CA 1
ATOM 1516 C C . TYR A 1 182 ? 18.148 -10.970 -20.009 1.00 72.00 182 TYR A C 1
ATOM 1518 O O . TYR A 1 182 ? 19.225 -11.108 -20.592 1.00 72.00 182 TYR A O 1
ATOM 1526 N N . MET A 1 183 ? 18.025 -11.126 -18.688 1.00 72.44 183 MET A N 1
ATOM 1527 C CA . MET A 1 183 ? 19.139 -11.527 -17.827 1.00 72.44 183 MET A CA 1
ATOM 1528 C C . MET A 1 183 ? 19.645 -12.924 -18.198 1.00 72.44 183 MET A C 1
ATOM 1530 O O . MET A 1 183 ? 20.848 -13.095 -18.380 1.00 72.44 183 MET A O 1
ATOM 1534 N N . GLU A 1 184 ? 18.747 -13.891 -18.401 1.00 78.75 184 GLU A N 1
ATOM 1535 C CA . GLU A 1 184 ? 19.079 -15.252 -18.848 1.00 78.75 184 GLU A CA 1
ATOM 1536 C C . GLU A 1 184 ? 19.812 -15.263 -20.196 1.00 78.75 184 GLU A C 1
ATOM 1538 O O . GLU A 1 184 ? 20.805 -15.969 -20.354 1.00 78.75 184 GLU A O 1
ATOM 1543 N N . ALA A 1 185 ? 19.377 -14.440 -21.155 1.00 74.56 185 ALA A N 1
ATOM 1544 C CA . ALA A 1 185 ? 20.017 -14.338 -22.467 1.00 74.56 185 ALA A CA 1
ATOM 1545 C C . ALA A 1 185 ? 21.426 -13.716 -22.422 1.00 74.56 185 ALA A C 1
ATOM 1547 O O . ALA A 1 185 ? 22.211 -13.906 -23.353 1.00 74.56 185 ALA A O 1
ATOM 1548 N N . ARG A 1 186 ? 21.748 -12.951 -21.370 1.00 67.94 186 ARG A N 1
ATOM 1549 C CA . ARG A 1 186 ? 23.036 -12.259 -21.206 1.00 67.94 186 ARG A CA 1
ATOM 1550 C C . ARG A 1 186 ? 23.994 -12.920 -20.228 1.00 67.94 186 ARG A C 1
ATOM 1552 O O . ARG A 1 186 ? 25.165 -12.539 -20.220 1.00 67.94 186 ARG A O 1
ATOM 1559 N N . MET A 1 187 ? 23.549 -13.883 -19.424 1.00 60.44 187 MET A N 1
ATOM 1560 C CA . MET A 1 187 ? 24.491 -14.662 -18.633 1.00 60.44 187 MET A CA 1
ATOM 1561 C C . MET A 1 187 ? 25.339 -15.508 -19.590 1.00 60.44 187 MET A C 1
ATOM 1563 O O . MET A 1 187 ? 24.782 -16.278 -20.378 1.00 60.44 187 MET A O 1
ATOM 1567 N N . PRO A 1 188 ? 26.681 -15.382 -19.572 1.00 53.47 188 PRO A N 1
ATOM 1568 C CA . PRO A 1 188 ? 27.514 -16.333 -20.283 1.00 53.47 188 PRO A CA 1
ATOM 1569 C C . PRO A 1 188 ? 27.165 -17.718 -19.743 1.00 53.47 188 PRO A C 1
ATOM 1571 O O . PRO A 1 188 ? 27.137 -17.912 -18.528 1.00 53.47 188 PRO A O 1
ATOM 1574 N N . ARG A 1 189 ? 26.883 -18.672 -20.638 1.00 56.44 189 ARG A N 1
ATOM 1575 C CA . ARG A 1 189 ? 26.805 -20.095 -20.288 1.00 56.44 189 ARG A CA 1
ATOM 1576 C C . ARG A 1 189 ? 28.184 -20.519 -19.781 1.00 56.44 189 ARG A C 1
ATOM 1578 O O . ARG A 1 189 ? 28.993 -21.037 -20.543 1.00 56.44 189 ARG A O 1
ATOM 1585 N N . GLN A 1 190 ? 28.508 -20.217 -18.531 1.00 47.22 190 GLN A N 1
ATOM 1586 C CA . GLN A 1 190 ? 29.691 -20.758 -17.894 1.00 47.22 190 GLN A CA 1
ATOM 1587 C C . GLN A 1 190 ? 29.375 -22.211 -17.544 1.00 47.22 190 GLN A C 1
ATOM 1589 O O . GLN A 1 190 ? 28.651 -22.478 -16.595 1.00 47.22 190 GLN A O 1
ATOM 1594 N N . ALA A 1 191 ? 29.898 -23.095 -18.399 1.00 46.59 191 ALA A N 1
ATOM 1595 C CA . ALA A 1 191 ? 30.195 -24.508 -18.179 1.00 46.59 191 ALA A CA 1
ATOM 1596 C C . ALA A 1 191 ? 29.062 -25.380 -17.600 1.00 46.59 191 ALA A C 1
ATOM 1598 O O . ALA A 1 191 ? 28.928 -25.539 -16.389 1.00 46.59 191 ALA A O 1
ATOM 1599 N N . LEU A 1 192 ? 28.323 -26.029 -18.506 1.00 41.19 192 LEU A N 1
ATOM 1600 C CA . LEU A 1 192 ? 28.116 -27.475 -18.375 1.00 41.19 192 LEU A CA 1
ATOM 1601 C C . LEU A 1 192 ? 29.331 -28.180 -18.983 1.00 41.19 192 LEU A C 1
ATOM 1603 O O . LEU A 1 192 ? 29.814 -27.666 -20.021 1.00 41.19 192 LEU A O 1
#